Protein 4BHX (pdb70)

Foldseek 3Di:
DDDPLVVLVVCLVPDDDDPVCDDPNVVVSNVVSVCSNQVCVVDPPVVSVQVVVVVVVLVVPPPVCNVVCVVVPDPTDVSVVVVCVPPPPD/DPDPLVVLVVCLVPDDDDVVCPDPNVVVSNVVSVCSNQVVVVDDPVVSVQVVVVVVVLVPDDPVLNVQCVVVVDPGVVSVVVSCVVCVPDDD

Solvent-accessible surface area: 11434 Å² total; per-residue (Å²): 167,159,64,94,37,82,95,57,27,82,89,0,58,83,37,121,20,74,94,194,37,8,12,88,132,2,0,86,88,0,64,77,29,0,62,68,17,0,29,16,136,83,68,69,50,112,87,0,12,66,47,0,0,18,24,11,0,65,76,28,5,24,132,87,2,45,74,111,6,147,81,118,144,11,110,73,4,75,84,0,0,66,16,0,81,110,44,80,172,126,193,186,73,95,34,106,94,51,32,86,128,0,56,83,35,115,27,56,96,178,48,11,10,86,130,4,0,78,110,0,62,79,16,0,69,64,21,0,28,19,133,80,62,77,70,89,82,0,1,44,38,0,0,18,23,10,0,60,87,25,6,36,155,129,5,56,76,72,13,154,86,142,161,10,119,66,2,80,108,0,0,69,13,1,77,101,70,106,141,95,191,212

CATH classification: 1.10.4020.10

Nearest PDB structures (foldseek):
  4bhx-assembly1_A  TM=1.011E+00  e=2.342E-14  Homo sapiens
  3lhr-assembly1_A  TM=8.711E-01  e=1.125E-05  Homo sapiens
  4e6s-assembly1_A-2  TM=8.496E-01  e=1.271E-05  Mus musculus
  2fi2-assembly1_B  TM=7.082E-01  e=3.834E-05  Homo sapiens
  2fi2-assembly1_A  TM=6.907E-01  e=5.209E-05  Homo sapiens

Structure (mmCIF, N/CA/C/O backbone):
data_4BHX
#
_entry.id   4BHX
#
_cell.length_a   83.615
_cell.length_b   83.615
_cell.length_c   55.233
_cell.angle_alpha   90.00
_cell.angle_beta   90.00
_cell.angle_gamma   120.00
#
_symmetry.space_group_name_H-M   'P 65'
#
loop_
_entity.id
_entity.type
_entity.pdbx_description
1 polymer 'PATERNALLY-EXPRESSED GENE 3 PROTEIN'
2 non-polymer DI(HYDROXYETHYL)ETHER
3 non-polymer 'TRIETHYLENE GLYCOL'
4 non-polymer 1,2-ETHANEDIOL
5 water water
#
loop_
_atom_site.group_PDB
_atom_site.id
_atom_site.type_symbol
_atom_site.label_atom_id
_atom_site.label_alt_id
_atom_site.label_comp_id
_atom_site.label_asym_id
_atom_site.label_entity_id
_atom_site.label_seq_id
_atom_site.pdbx_PDB_ins_code
_atom_site.Cartn_x
_atom_site.Cartn_y
_atom_site.Cartn_z
_atom_site.occupancy
_atom_site.B_iso_or_equiv
_atom_site.auth_seq_id
_atom_site.auth_comp_id
_atom_site.auth_asym_id
_atom_site.auth_atom_id
_atom_site.pdbx_PDB_model_num
ATOM 1 N N . HIS A 1 2 ? 8.906 50.399 13.340 1.00 70.65 1 HIS A N 1
ATOM 2 C CA . HIS A 1 2 ? 7.501 50.804 13.018 1.00 66.24 1 HIS A CA 1
ATOM 3 C C . HIS A 1 2 ? 7.146 50.317 11.587 1.00 58.65 1 HIS A C 1
ATOM 4 O O . HIS A 1 2 ? 7.934 49.607 10.965 1.00 59.81 1 HIS A O 1
ATOM 11 N N . MET A 1 3 ? 5.979 50.689 11.062 1.00 49.98 2 MET A N 1
ATOM 12 C CA . MET A 1 3 ? 5.594 50.299 9.679 1.00 49.27 2 MET A CA 1
ATOM 13 C C . MET A 1 3 ? 6.518 50.909 8.600 1.00 44.98 2 MET A C 1
ATOM 14 O O . MET A 1 3 ? 6.677 52.136 8.532 1.00 44.54 2 MET A O 1
ATOM 19 N N . THR A 1 4 ? 7.151 50.084 7.759 1.00 30.88 3 THR A N 1
ATOM 20 C CA . THR A 1 4 ? 7.878 50.651 6.635 1.00 27.65 3 THR A CA 1
ATOM 21 C C . THR A 1 4 ? 7.716 49.803 5.373 1.00 25.18 3 THR A C 1
ATOM 22 O O . THR A 1 4 ? 7.206 48.681 5.432 1.00 27.69 3 THR A O 1
ATOM 26 N N . ASP A 1 5 ? 8.126 50.349 4.235 1.00 21.64 4 ASP A N 1
ATOM 27 C CA . ASP A 1 5 ? 8.130 49.579 2.984 1.00 19.11 4 ASP A CA 1
ATOM 28 C C . ASP A 1 5 ? 9.506 48.908 2.898 1.00 17.50 4 ASP A C 1
ATOM 29 O O . ASP A 1 5 ? 10.401 49.334 2.091 1.00 17.45 4 ASP A O 1
ATOM 34 N N . SER A 1 6 ? 9.661 47.872 3.700 1.00 15.44 5 SER A N 1
ATOM 35 C CA . SER A 1 6 ? 10.948 47.165 3.757 1.00 17.82 5 SER A CA 1
ATOM 36 C C . SER A 1 6 ? 11.289 46.477 2.426 1.00 18.85 5 SER A C 1
ATOM 37 O O . SER A 1 6 ? 12.466 46.341 2.096 1.00 15.16 5 SER A O 1
ATOM 40 N N . GLU A 1 7 ? 10.263 46.089 1.647 1.00 17.87 6 GLU A N 1
ATOM 41 C CA A GLU A 1 7 ? 10.481 45.456 0.352 0.70 17.99 6 GLU A CA 1
ATOM 42 C CA B GLU A 1 7 ? 10.518 45.450 0.360 0.30 16.95 6 GLU A CA 1
ATOM 43 C C . GLU A 1 7 ? 11.135 46.417 -0.672 1.00 16.07 6 GLU A C 1
ATOM 44 O O . GLU A 1 7 ? 11.905 46.004 -1.541 1.00 14.85 6 GLU A O 1
ATOM 55 N N . PHE A 1 8 ? 10.834 47.720 -0.581 1.00 15.18 7 PHE A N 1
ATOM 56 C CA . PHE A 1 8 ? 11.476 48.765 -1.388 1.00 14.77 7 PHE A CA 1
ATOM 57 C C . PHE A 1 8 ? 12.998 48.721 -1.170 1.00 13.48 7 PHE A C 1
ATOM 58 O O . PHE A 1 8 ? 13.809 48.722 -2.134 1.00 12.06 7 PHE A O 1
ATOM 66 N N . PHE A 1 9 ? 13.376 48.572 0.072 1.00 12.84 8 PHE A N 1
ATOM 67 C CA . PHE A 1 9 ? 14.839 48.493 0.395 1.00 12.68 8 PHE A CA 1
ATOM 68 C C . PHE A 1 9 ? 15.476 47.167 -0.035 1.00 13.44 8 PHE A C 1
ATOM 69 O O . PHE A 1 9 ? 16.579 47.189 -0.563 1.00 13.16 8 PHE A O 1
ATOM 77 N N . HIS A 1 10 ? 14.746 46.081 0.125 1.00 12.86 9 HIS A N 1
ATOM 78 C CA . HIS A 1 10 ? 15.181 44.782 -0.410 1.00 13.59 9 HIS A CA 1
ATOM 79 C C . HIS A 1 10 ? 15.470 44.864 -1.843 1.00 12.98 9 HIS A C 1
ATOM 80 O O . HIS A 1 10 ? 16.495 44.405 -2.291 1.00 12.88 9 HIS A O 1
ATOM 87 N N . GLN A 1 11 ? 14.564 45.476 -2.632 1.00 14.07 10 GLN A N 1
ATOM 88 C CA . GLN A 1 11 ? 14.787 45.616 -4.070 1.00 14.79 10 GLN A CA 1
ATOM 89 C C . GLN A 1 11 ? 15.963 46.548 -4.354 1.00 14.67 10 GLN A C 1
ATOM 90 O O . GLN A 1 11 ? 16.812 46.237 -5.230 1.00 13.57 10 GLN A O 1
ATOM 96 N N . ARG A 1 12 ? 16.081 47.678 -3.647 1.00 11.78 11 ARG A N 1
ATOM 97 C CA . ARG A 1 12 ? 17.217 48.539 -3.914 1.00 11.88 11 ARG A CA 1
ATOM 98 C C . ARG A 1 12 ? 18.586 47.822 -3.601 1.00 11.46 11 ARG A C 1
ATOM 99 O O . ARG A 1 12 ? 19.571 48.035 -4.316 1.00 10.63 11 ARG A O 1
ATOM 107 N N . PHE A 1 13 ? 18.616 47.081 -2.505 1.00 10.97 12 PHE A N 1
ATOM 108 C CA . PHE A 1 13 ? 19.813 46.348 -2.089 1.00 11.35 12 PHE A CA 1
ATOM 109 C C . PHE A 1 13 ? 20.259 45.396 -3.213 1.00 12.94 12 PHE A C 1
ATOM 110 O O . PHE A 1 13 ? 21.442 45.344 -3.586 1.00 13.84 12 PHE A O 1
ATOM 118 N N . ARG A 1 14 ? 19.318 44.624 -3.728 1.00 12.68 13 ARG A N 1
ATOM 119 C CA . ARG A 1 14 ? 19.574 43.674 -4.795 1.00 13.01 13 ARG A CA 1
ATOM 120 C C . ARG A 1 14 ? 19.871 44.310 -6.156 1.00 13.82 13 ARG A C 1
ATOM 121 O O . ARG A 1 14 ? 20.551 43.683 -6.974 1.00 14.98 13 ARG A O 1
ATOM 129 N N . ASN A 1 15 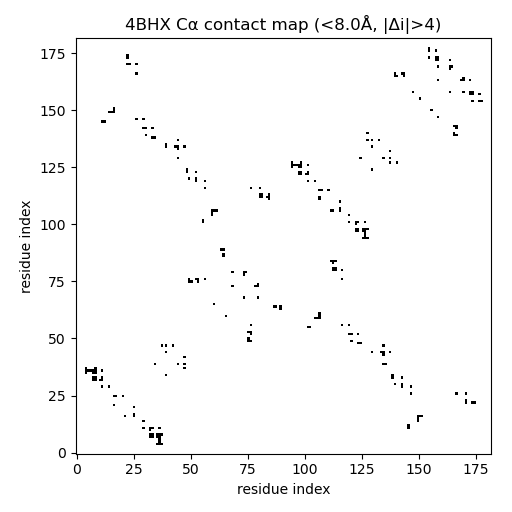? 19.374 45.521 -6.422 1.00 14.71 14 ASN A N 1
ATOM 130 C CA . ASN A 1 15 ? 19.480 46.119 -7.756 1.00 16.02 14 ASN A CA 1
ATOM 131 C C . ASN A 1 15 ? 20.521 47.184 -7.843 1.00 14.29 14 ASN A C 1
ATOM 132 O O . ASN A 1 15 ? 20.816 47.636 -8.907 1.00 14.97 14 ASN A O 1
ATOM 137 N N . LEU A 1 16 ? 21.145 47.565 -6.746 1.00 15.55 15 LEU A N 1
ATOM 138 C CA . LEU A 1 16 ? 22.220 48.549 -6.785 1.00 16.18 15 LEU A CA 1
ATOM 139 C C . LEU A 1 16 ? 23.344 48.066 -7.679 1.00 16.56 15 LEU A C 1
ATOM 140 O O . LEU A 1 16 ? 23.646 46.912 -7.661 1.00 16.24 15 LEU A O 1
ATOM 145 N N . ILE A 1 17 ? 23.911 48.968 -8.477 1.00 17.91 16 ILE A N 1
ATOM 146 C CA . ILE A 1 17 ? 25.003 48.702 -9.436 1.00 21.18 16 ILE A CA 1
ATOM 147 C C . ILE A 1 17 ? 26.294 49.347 -8.948 1.00 18.37 16 ILE A C 1
ATOM 148 O O . ILE A 1 17 ? 26.279 50.371 -8.269 1.00 19.23 16 ILE A O 1
ATOM 153 N N . TYR A 1 18 ? 27.421 48.774 -9.342 1.00 17.54 17 TYR A N 1
ATOM 154 C CA . TYR A 1 18 ? 28.703 49.316 -9.005 1.00 17.73 17 TYR A CA 1
ATOM 155 C C . TYR A 1 18 ? 28.998 50.493 -9.982 1.00 20.40 17 TYR A C 1
ATOM 156 O O . TYR A 1 18 ? 29.076 50.279 -11.192 1.00 19.43 17 TYR A O 1
ATOM 165 N N . VAL A 1 19 ? 29.193 51.686 -9.435 1.00 20.07 18 VAL A N 1
ATOM 166 C CA . VAL A 1 19 ? 29.477 52.888 -10.213 1.00 22.39 18 VAL A CA 1
ATOM 167 C C . VAL A 1 19 ? 30.950 53.280 -9.833 1.00 21.67 18 VAL A C 1
ATOM 168 O O . VAL A 1 19 ? 31.259 53.663 -8.705 1.00 19.51 18 VAL A O 1
ATOM 172 N N . GLU A 1 20 ? 31.846 53.105 -10.777 1.00 25.30 19 GLU A N 1
ATOM 173 C CA . GLU A 1 20 ? 33.271 53.438 -10.587 1.00 29.37 19 GLU A CA 1
ATOM 174 C C . GLU A 1 20 ? 33.490 54.848 -10.029 1.00 29.14 19 GLU A C 1
ATOM 175 O O . GLU A 1 20 ? 34.337 55.073 -9.169 1.00 30.98 19 GLU A O 1
ATOM 181 N N . PHE A 1 21 ? 32.732 55.811 -10.493 1.00 29.01 20 PHE A N 1
ATOM 182 C CA . PHE A 1 21 ? 32.941 57.196 -10.007 1.00 32.18 20 PHE A CA 1
ATOM 183 C C . PHE A 1 21 ? 32.721 57.301 -8.485 1.00 29.45 20 PHE A C 1
ATOM 184 O O . PHE A 1 21 ? 33.319 58.138 -7.774 1.00 29.92 20 PHE A O 1
ATOM 192 N N . VAL A 1 22 ? 31.870 56.412 -7.971 1.00 29.72 21 VAL A N 1
ATOM 193 C CA . VAL A 1 22 ? 31.478 56.401 -6.560 1.00 27.89 21 VAL A CA 1
ATOM 194 C C . VAL A 1 22 ? 32.561 55.652 -5.804 1.00 25.59 21 VAL A C 1
ATOM 195 O O . VAL A 1 22 ? 33.055 56.084 -4.758 1.00 25.34 21 VAL A O 1
ATOM 199 N N . GLY A 1 23 ? 32.911 54.511 -6.365 1.00 24.35 22 GLY A N 1
ATOM 200 C CA . GLY A 1 23 ? 33.992 53.715 -5.854 1.00 23.55 22 GLY A CA 1
ATOM 201 C C . GLY A 1 23 ? 33.616 52.756 -4.737 1.00 20.60 22 GLY A C 1
ATOM 202 O O . GLY A 1 23 ? 32.496 52.767 -4.230 1.00 18.72 22 GLY A O 1
ATOM 203 N N . PRO A 1 24 ? 34.595 51.972 -4.298 1.00 20.36 23 PRO A N 1
ATOM 204 C CA . PRO A 1 24 ? 34.371 50.841 -3.416 1.00 19.35 23 PRO A CA 1
ATOM 205 C C . PRO A 1 24 ? 33.922 51.116 -2.002 1.00 17.97 23 PRO A C 1
ATOM 206 O O . PRO A 1 24 ? 33.037 50.391 -1.489 1.00 16.63 23 PRO A O 1
ATOM 210 N N . ARG A 1 25 ? 34.475 52.136 -1.371 1.00 16.91 24 ARG A N 1
ATOM 211 C CA . ARG A 1 25 ? 34.079 52.441 0.008 1.00 18.71 24 ARG A CA 1
ATOM 212 C C . ARG A 1 25 ? 32.641 52.986 0.111 1.00 16.87 24 ARG A C 1
ATOM 213 O O . ARG A 1 25 ? 31.851 52.583 0.963 1.00 17.31 24 ARG A O 1
ATOM 221 N N . LYS A 1 26 ? 32.301 53.903 -0.768 1.00 17.24 25 LYS A N 1
ATOM 222 C CA . LYS A 1 26 ? 30.957 54.465 -0.755 1.00 19.04 25 LYS A CA 1
ATOM 223 C C . LYS A 1 26 ? 29.932 53.414 -1.195 1.00 16.69 25 LYS A C 1
ATOM 224 O O . LYS A 1 26 ? 28.808 53.404 -0.738 1.00 16.68 25 LYS A O 1
ATOM 230 N N . THR A 1 27 ? 30.332 52.496 -2.050 1.00 15.80 26 THR A N 1
ATOM 231 C CA . THR A 1 27 ? 29.416 51.450 -2.503 1.00 16.40 26 THR A CA 1
ATOM 232 C C . THR A 1 27 ? 29.143 50.487 -1.351 1.00 15.01 26 THR A C 1
ATOM 233 O O . THR A 1 27 ? 27.970 50.083 -1.150 1.00 15.54 26 THR A O 1
ATOM 237 N N . LEU A 1 28 ? 30.164 50.187 -0.551 1.00 12.71 27 LEU A N 1
ATOM 238 C CA . LEU A 1 28 ? 29.935 49.380 0.653 1.00 14.07 27 LEU A CA 1
ATOM 239 C C . LEU A 1 28 ? 28.962 50.052 1.616 1.00 13.87 27 LEU A C 1
ATOM 240 O O . LEU A 1 28 ? 28.081 49.406 2.180 1.00 13.69 27 LEU A O 1
ATOM 245 N N . ILE A 1 29 ? 29.172 51.339 1.870 1.00 15.52 28 ILE A N 1
ATOM 246 C CA . ILE A 1 29 ? 28.310 52.082 2.804 1.00 16.16 28 ILE A CA 1
ATOM 247 C C . ILE A 1 29 ? 26.851 51.979 2.341 1.00 15.26 28 ILE A C 1
ATOM 248 O O . ILE A 1 29 ? 25.965 51.737 3.144 1.00 14.26 28 ILE A O 1
ATOM 253 N N . LYS A 1 30 ? 26.613 52.188 1.044 1.00 15.93 29 LYS A N 1
ATOM 254 C CA . LYS A 1 30 ? 25.273 52.134 0.481 1.00 16.99 29 LYS A CA 1
ATOM 255 C C . LYS A 1 30 ? 24.624 50.760 0.624 1.00 14.71 29 LYS A C 1
ATOM 256 O O . LYS A 1 30 ? 23.453 50.623 1.040 1.00 14.44 29 LYS A O 1
ATOM 262 N N . LEU A 1 31 ? 25.371 49.750 0.240 1.00 12.31 30 LEU A N 1
ATOM 263 C CA . LEU A 1 31 ? 24.870 48.392 0.384 1.00 12.46 30 LEU A CA 1
ATOM 264 C C . LEU A 1 31 ? 24.500 48.037 1.819 1.00 11.16 30 LEU A C 1
ATOM 265 O O . LEU A 1 31 ? 23.502 47.367 2.087 1.00 10.91 30 LEU A O 1
ATOM 270 N N . ARG A 1 32 ? 25.360 48.387 2.745 1.00 11.72 31 ARG A N 1
ATOM 271 C CA . ARG A 1 32 ? 25.064 48.161 4.126 1.00 13.35 31 ARG A CA 1
ATOM 272 C C . ARG A 1 32 ? 23.801 48.861 4.589 1.00 11.75 31 ARG A C 1
ATOM 273 O O . ARG A 1 32 ? 22.991 48.255 5.205 1.00 10.79 31 ARG A O 1
ATOM 281 N N . ASN A 1 33 ? 23.685 50.149 4.319 1.00 11.67 32 ASN A N 1
ATOM 282 C CA . ASN A 1 33 ? 22.440 50.923 4.636 1.00 12.73 32 ASN A CA 1
ATOM 283 C C . ASN A 1 33 ? 21.183 50.282 4.060 1.00 12.43 32 ASN A C 1
ATOM 284 O O . ASN A 1 33 ? 20.203 50.076 4.781 1.00 12.73 32 ASN A O 1
ATOM 289 N N . LEU A 1 34 ? 21.217 49.911 2.771 1.00 12.86 33 LEU A N 1
ATOM 290 C CA . LEU A 1 34 ? 20.082 49.251 2.122 1.00 12.54 33 LEU A CA 1
ATOM 291 C C . LEU A 1 34 ? 19.717 47.947 2.775 1.00 11.86 33 LEU A C 1
ATOM 292 O O . LEU A 1 34 ? 18.542 47.670 3.010 1.00 11.69 33 LEU A O 1
ATOM 297 N N . CYS A 1 35 ? 20.714 47.125 3.117 1.00 12.32 34 CYS A N 1
ATOM 298 C CA . CYS A 1 35 ? 20.419 45.790 3.689 1.00 11.74 34 CYS A CA 1
ATOM 299 C C . CYS A 1 35 ? 19.832 45.940 5.063 1.00 11.44 34 CYS A C 1
ATOM 300 O O . CYS A 1 35 ? 18.958 45.189 5.476 1.00 11.24 34 CYS A O 1
ATOM 303 N N . LEU A 1 36 ? 20.356 46.900 5.837 1.00 12.67 35 LEU A N 1
ATOM 304 C CA . LEU A 1 36 ? 19.790 47.171 7.192 1.00 12.27 35 LEU A CA 1
ATOM 305 C C . LEU A 1 36 ? 18.334 47.719 7.177 1.00 11.83 35 LEU A C 1
ATOM 306 O O . LEU A 1 36 ? 17.526 47.379 8.052 1.00 11.66 35 LEU A O 1
ATOM 311 N N . ASP A 1 37 ? 18.017 48.548 6.185 1.00 12.06 36 ASP A N 1
ATOM 312 C CA . ASP A 1 37 ? 16.660 49.074 5.987 1.00 13.04 36 ASP A CA 1
ATOM 313 C C . ASP A 1 37 ? 15.717 48.027 5.437 1.00 13.21 36 ASP A C 1
ATOM 314 O O . ASP A 1 37 ? 14.541 48.094 5.662 1.00 13.67 36 ASP A O 1
ATOM 319 N N . TRP A 1 38 ? 16.239 46.965 4.802 1.00 12.72 37 TRP A N 1
ATOM 320 C CA . TRP A 1 38 ? 15.425 45.838 4.474 1.00 11.28 37 TRP A CA 1
ATOM 321 C C . TRP A 1 38 ? 15.212 44.947 5.678 1.00 12.55 37 TRP A C 1
ATOM 322 O O . TRP A 1 38 ? 14.052 44.622 6.045 1.00 12.50 37 TRP A O 1
ATOM 333 N N . LEU A 1 39 ? 16.293 44.501 6.324 1.00 12.59 38 LEU A N 1
ATOM 334 C CA . LEU A 1 39 ? 16.151 43.404 7.279 1.00 13.86 38 LEU A CA 1
ATOM 335 C C . LEU A 1 39 ? 15.834 43.881 8.705 1.00 14.46 38 LEU A C 1
ATOM 336 O O . LEU A 1 39 ? 15.346 43.109 9.499 1.00 14.71 38 LEU A O 1
ATOM 341 N N . GLN A 1 40 ? 16.084 45.163 8.997 1.00 15.67 39 GLN A N 1
ATOM 342 C CA . GLN A 1 40 ? 15.835 45.807 10.326 1.00 16.19 39 GLN A CA 1
ATOM 343 C C . GLN A 1 40 ? 16.235 44.920 11.502 1.00 16.28 39 GLN A C 1
ATOM 344 O O . GLN A 1 40 ? 15.388 44.543 12.321 1.00 15.89 39 GLN A O 1
ATOM 350 N N . PRO A 1 41 ? 17.502 44.519 11.575 1.00 17.22 40 PRO A N 1
ATOM 351 C CA . PRO A 1 41 ? 17.909 43.543 12.577 1.00 18.70 40 PRO A CA 1
ATOM 352 C C . PRO A 1 41 ? 17.587 43.967 14.012 1.00 19.77 40 PRO A C 1
ATOM 353 O O . PRO A 1 41 ? 17.494 43.114 14.862 1.00 18.99 40 PRO A O 1
ATOM 357 N N . GLU A 1 42 ? 17.482 45.258 14.266 1.00 22.25 41 GLU A N 1
ATOM 358 C CA . GLU A 1 42 ? 17.089 45.777 15.596 1.00 25.91 41 GLU A CA 1
ATOM 359 C C . GLU A 1 42 ? 15.667 45.366 16.016 1.00 24.65 41 GLU A C 1
ATOM 360 O O . GLU A 1 42 ? 15.306 45.446 17.202 1.00 26.40 41 GLU A O 1
ATOM 366 N N . THR A 1 43 ? 14.868 44.918 15.065 1.00 22.77 42 THR A N 1
ATOM 367 C CA . THR A 1 43 ? 13.494 44.414 15.325 1.00 22.07 42 THR A CA 1
ATOM 368 C C . THR A 1 43 ? 13.296 42.875 15.270 1.00 23.11 42 THR A C 1
ATOM 369 O O . THR A 1 43 ? 12.170 42.385 15.496 1.00 21.65 42 THR A O 1
ATOM 373 N N . ARG A 1 44 ? 14.349 42.128 14.926 1.00 18.75 43 ARG A N 1
ATOM 374 C CA . ARG A 1 44 ? 14.246 40.726 14.575 1.00 20.03 43 ARG A CA 1
ATOM 375 C C . ARG A 1 44 ? 15.390 39.954 15.205 1.00 19.06 43 ARG A C 1
ATOM 376 O O . ARG A 1 44 ? 16.444 40.507 15.469 1.00 21.70 43 ARG A O 1
ATOM 384 N N . THR A 1 45 ? 15.179 38.686 15.413 1.00 16.52 44 THR A N 1
ATOM 385 C CA . THR A 1 45 ? 16.293 37.843 15.854 1.00 18.01 44 THR A CA 1
ATOM 386 C C . THR A 1 45 ? 17.073 37.322 14.610 1.00 16.95 44 THR A C 1
ATOM 387 O O . THR A 1 45 ? 16.577 37.320 13.473 1.00 13.29 44 THR A O 1
ATOM 391 N N . LYS A 1 46 ? 18.295 36.881 14.832 1.00 18.65 45 LYS A N 1
ATOM 392 C CA . LYS A 1 46 ? 19.033 36.080 13.863 1.00 18.68 45 LYS A CA 1
ATOM 393 C C . LYS A 1 46 ? 18.174 34.959 13.206 1.00 15.78 45 LYS A C 1
ATOM 394 O O . LYS A 1 46 ? 18.190 34.722 11.984 1.00 16.03 45 LYS A O 1
ATOM 400 N N . GLU A 1 47 ? 17.376 34.267 14.004 1.00 15.50 46 GLU A N 1
ATOM 401 C CA . GLU A 1 47 ? 16.520 33.220 13.462 1.00 14.31 46 G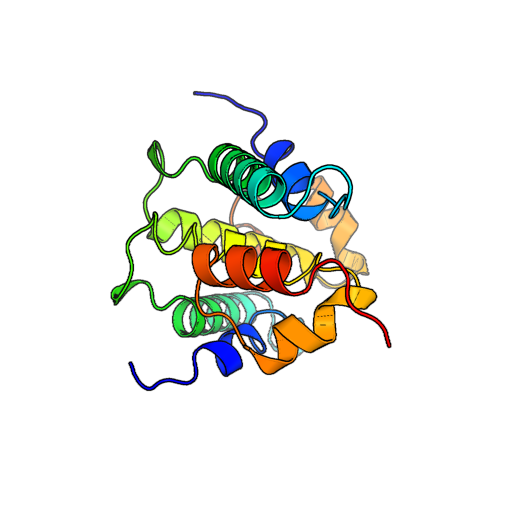LU A CA 1
ATOM 402 C C . GLU A 1 47 ? 15.483 33.775 12.407 1.00 14.86 46 GLU A C 1
ATOM 403 O O . GLU A 1 47 ? 15.198 33.184 11.338 1.00 14.01 46 GLU A O 1
ATOM 409 N N . GLU A 1 48 ? 14.901 34.898 12.742 1.00 12.92 47 GLU A N 1
ATOM 410 C CA . GLU A 1 48 ? 13.892 35.544 11.906 1.00 14.13 47 GLU A CA 1
ATOM 411 C C . GLU A 1 48 ? 14.487 36.042 10.575 1.00 14.22 47 GLU A C 1
ATOM 412 O O . GLU A 1 48 ? 13.880 35.907 9.507 1.00 13.39 47 GLU A O 1
ATOM 418 N N . ILE A 1 49 ? 15.701 36.544 10.657 1.00 13.37 48 ILE A N 1
ATOM 419 C CA . ILE A 1 49 ? 16.477 36.970 9.523 1.00 14.14 48 ILE A CA 1
ATOM 420 C C . ILE A 1 49 ? 16.753 35.789 8.601 1.00 13.90 48 ILE A C 1
ATOM 421 O O . ILE A 1 49 ? 16.559 35.883 7.413 1.00 13.70 48 ILE A O 1
ATOM 426 N N . ILE A 1 50 ? 17.169 34.675 9.145 1.00 13.34 49 ILE A N 1
ATOM 427 C CA . ILE A 1 50 ? 17.388 33.471 8.366 1.00 15.52 49 ILE A CA 1
ATOM 428 C C . ILE A 1 50 ? 16.139 33.022 7.630 1.00 13.83 49 ILE A C 1
ATOM 429 O O . ILE A 1 50 ? 16.167 32.697 6.463 1.00 11.69 49 ILE A O 1
ATOM 434 N N . GLU A 1 51 ? 15.008 33.073 8.300 1.00 14.41 50 GLU A N 1
ATOM 435 C CA . GLU A 1 51 ? 13.769 32.743 7.648 1.00 15.52 50 GLU A CA 1
ATOM 436 C C . GLU A 1 51 ? 13.391 33.636 6.482 1.00 14.66 50 GLU A C 1
ATOM 437 O O . GLU A 1 51 ? 12.893 33.112 5.437 1.00 16.32 50 GLU A O 1
ATOM 443 N N . LEU A 1 52 ? 13.657 34.923 6.600 1.00 13.18 51 LEU A N 1
ATOM 444 C CA . LEU A 1 52 ? 13.500 35.839 5.477 1.00 14.26 51 LEU A CA 1
ATOM 445 C C . LEU A 1 52 ? 14.411 35.469 4.268 1.00 13.76 51 LEU A C 1
ATOM 446 O O . LEU A 1 52 ? 14.011 35.647 3.111 1.00 11.10 51 LEU A O 1
ATOM 451 N N . LEU A 1 53 ? 15.636 35.007 4.545 1.00 11.83 52 LEU A N 1
ATOM 452 C CA . LEU A 1 53 ? 16.555 34.646 3.469 1.00 11.38 52 LEU A CA 1
ATOM 453 C C . LEU A 1 53 ? 16.088 33.368 2.787 1.00 11.24 52 LEU A C 1
ATOM 454 O O . LEU A 1 53 ? 16.180 33.231 1.556 1.00 12.02 52 LEU A O 1
ATOM 459 N N . VAL A 1 54 ? 15.608 32.424 3.567 1.00 11.08 53 VAL A N 1
ATOM 460 C CA . VAL A 1 54 ? 15.045 31.202 3.025 1.00 11.68 53 VAL A CA 1
ATOM 461 C C . VAL A 1 54 ? 13.805 31.530 2.165 1.00 13.29 53 VAL A C 1
ATOM 462 O O . VAL A 1 54 ? 13.670 31.064 1.027 1.00 11.12 53 VAL A O 1
ATOM 466 N N . LEU A 1 55 ? 12.919 32.372 2.694 1.00 13.07 54 LEU A N 1
ATOM 467 C CA . LEU A 1 55 ? 11.771 32.821 1.895 1.00 13.34 54 LEU A CA 1
ATOM 468 C C . LEU A 1 55 ? 12.167 33.504 0.570 1.00 12.57 54 LEU A C 1
ATOM 469 O O . LEU A 1 55 ? 11.590 33.135 -0.484 1.00 11.94 54 LEU A O 1
ATOM 474 N N . GLU A 1 56 ? 13.182 34.391 0.590 1.00 12.25 55 GLU A N 1
ATOM 475 C CA . GLU A 1 56 ? 13.660 35.089 -0.567 1.00 12.11 55 GLU A CA 1
ATOM 476 C C . GLU A 1 56 ? 14.104 34.099 -1.645 1.00 13.07 55 GLU A C 1
ATOM 477 O O . GLU A 1 56 ? 13.714 34.211 -2.834 1.00 12.52 55 GLU A O 1
ATOM 483 N N . GLN A 1 57 ? 14.871 33.106 -1.222 1.00 12.23 56 GLN A N 1
ATOM 484 C CA . GLN A 1 57 ? 15.378 32.065 -2.152 1.00 11.89 56 GLN A CA 1
ATOM 485 C C . GLN A 1 57 ? 14.235 31.182 -2.687 1.00 11.62 56 GLN A C 1
A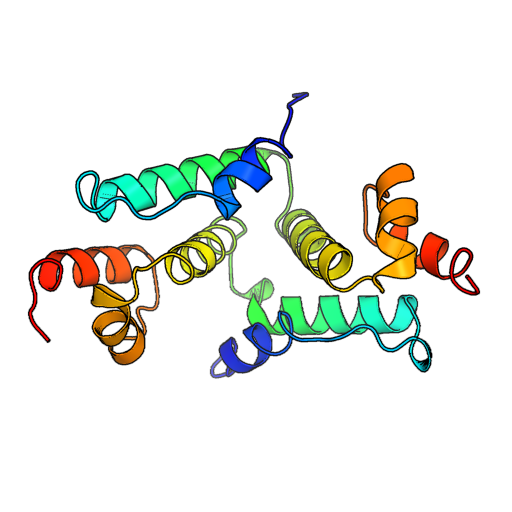TOM 486 O O . GLN A 1 57 ? 14.111 30.980 -3.879 1.00 11.24 56 GLN A O 1
ATOM 492 N N . TYR A 1 58 ? 13.320 30.763 -1.807 1.00 13.29 57 TYR A N 1
ATOM 493 C CA . TYR A 1 58 ? 12.181 29.943 -2.174 1.00 13.79 57 TYR A CA 1
ATOM 494 C C . TYR A 1 58 ? 11.328 30.614 -3.240 1.00 14.09 57 TYR A C 1
ATOM 495 O O . TYR A 1 58 ? 11.000 29.954 -4.256 1.00 15.15 57 TYR A O 1
ATOM 504 N N . LEU A 1 59 ? 11.044 31.905 -3.062 1.00 14.57 58 LEU A N 1
ATOM 505 C CA . LEU A 1 59 ? 10.232 32.662 -4.013 1.00 15.54 58 LEU A CA 1
ATOM 506 C C . LEU A 1 59 ? 10.865 32.650 -5.427 1.00 16.98 58 LEU A C 1
ATOM 507 O O . LEU A 1 59 ? 10.141 32.586 -6.444 1.00 15.82 58 LEU A O 1
ATOM 512 N N . THR A 1 60 ? 12.195 32.638 -5.514 1.00 16.73 59 THR A N 1
ATOM 513 C CA . THR A 1 60 ? 12.826 32.604 -6.803 1.00 16.21 59 THR A CA 1
ATOM 514 C C . THR A 1 60 ? 12.759 31.229 -7.499 1.00 15.94 59 THR A C 1
ATOM 515 O O . THR A 1 60 ? 12.873 31.170 -8.701 1.00 18.38 59 THR A O 1
ATOM 519 N N . ILE A 1 61 ? 12.672 30.123 -6.791 1.00 16.89 60 ILE A N 1
ATOM 520 C CA . ILE A 1 61 ? 12.704 28.837 -7.404 1.00 18.59 60 ILE A CA 1
ATOM 521 C C . ILE A 1 61 ? 11.313 28.256 -7.710 1.00 20.35 60 ILE A C 1
ATOM 522 O O . ILE A 1 61 ? 11.227 27.164 -8.217 1.00 19.60 60 ILE A O 1
ATOM 527 N N . ILE A 1 62 ? 10.245 28.999 -7.386 1.00 21.19 61 ILE A N 1
ATOM 528 C CA . ILE A 1 62 ? 8.857 28.518 -7.655 1.00 23.36 61 ILE A CA 1
ATOM 529 C C . ILE A 1 62 ? 8.701 28.202 -9.145 1.00 19.99 61 ILE A C 1
ATOM 530 O O . ILE A 1 62 ? 9.040 29.023 -9.969 1.00 18.94 61 ILE A O 1
ATOM 535 N N . PRO A 1 63 ? 8.083 27.074 -9.475 1.00 23.91 62 PRO A N 1
ATOM 536 C CA . PRO A 1 63 ? 7.832 26.861 -10.903 1.00 25.86 62 PRO A CA 1
ATOM 537 C C . PRO A 1 63 ? 7.178 28.067 -11.542 1.00 25.29 62 PRO A C 1
ATOM 538 O O . PRO A 1 63 ? 6.255 28.688 -10.954 1.00 25.83 62 PRO A O 1
ATOM 542 N N . GLU A 1 64 ? 7.678 28.430 -12.708 1.00 21.88 63 GLU A N 1
ATOM 543 C CA . GLU A 1 64 ? 7.242 29.584 -13.393 1.00 24.75 63 GLU A CA 1
ATOM 544 C C . GLU A 1 64 ? 5.693 29.739 -13.528 1.00 25.38 63 GLU A C 1
ATOM 545 O O . GLU A 1 64 ? 5.200 30.818 -13.396 1.00 27.97 63 GLU A O 1
ATOM 551 N N . LYS A 1 65 ? 4.982 28.665 -13.832 1.00 28.12 64 LYS A N 1
ATOM 552 C CA . LYS A 1 65 ? 3.487 28.674 -13.968 1.00 31.13 64 LYS A CA 1
ATOM 553 C C . LYS A 1 65 ? 2.744 29.041 -12.647 1.00 28.62 64 LYS A C 1
ATOM 554 O O . LYS A 1 65 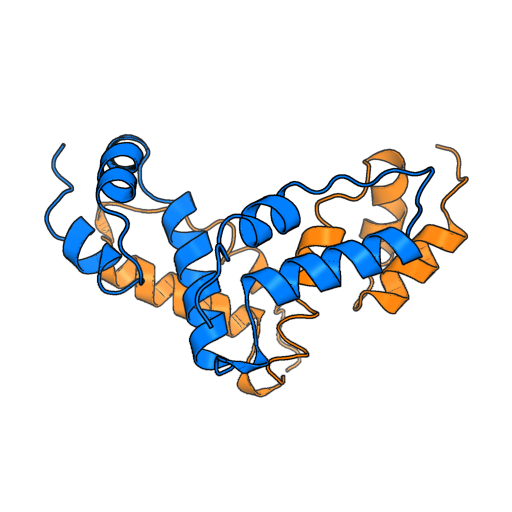? 1.641 29.592 -12.656 1.00 27.14 64 LYS A O 1
ATOM 560 N N . LEU A 1 66 ? 3.403 28.823 -11.521 1.00 26.53 65 LEU A N 1
ATOM 561 C CA . LEU A 1 66 ? 2.873 29.225 -10.225 1.00 25.56 65 LEU A CA 1
ATOM 562 C C . LEU A 1 66 ? 3.273 30.625 -9.743 1.00 25.09 65 LEU A C 1
ATOM 563 O O . LEU A 1 66 ? 2.660 31.150 -8.820 1.00 24.59 65 LEU A O 1
ATOM 568 N N . LYS A 1 67 ? 4.277 31.267 -10.340 1.00 22.60 66 LYS A N 1
ATOM 569 C CA . LYS A 1 67 ? 4.719 32.553 -9.842 1.00 23.92 66 LYS A CA 1
ATOM 570 C C . LYS A 1 67 ? 3.670 33.655 -9.809 1.00 25.46 66 LYS A C 1
ATOM 571 O O . LYS A 1 67 ? 3.593 34.353 -8.829 1.00 25.78 66 LYS A O 1
ATOM 577 N N . PRO A 1 68 ? 2.859 33.810 -10.866 1.00 23.73 67 PRO A N 1
ATOM 578 C CA . PRO A 1 68 ? 1.816 34.855 -10.731 1.00 24.50 67 PRO A CA 1
ATOM 579 C C . PRO A 1 68 ? 0.843 34.613 -9.568 1.00 19.52 67 PRO A C 1
ATOM 580 O O . PRO A 1 68 ? 0.442 35.534 -8.902 1.00 23.03 67 PRO A O 1
ATOM 584 N N . TRP A 1 69 ? 0.478 33.376 -9.353 1.00 19.98 68 TRP A N 1
ATOM 585 C CA . TRP A 1 69 ? -0.400 32.986 -8.260 1.00 21.88 68 TRP A CA 1
ATOM 586 C C . TRP A 1 69 ? 0.210 33.279 -6.902 1.00 25.15 68 TRP A C 1
ATOM 587 O O . TRP A 1 69 ? -0.396 33.939 -6.040 1.00 21.71 68 TRP A O 1
ATOM 598 N N . VAL A 1 70 ? 1.435 32.780 -6.699 1.00 21.53 69 VAL A N 1
ATOM 599 C CA . VAL A 1 70 ? 2.113 32.997 -5.428 1.00 22.87 69 VAL A CA 1
ATOM 600 C C . VAL A 1 70 ? 2.257 34.441 -5.114 1.00 23.95 69 VAL A C 1
ATOM 601 O O . VAL A 1 70 ? 2.040 34.846 -3.967 1.00 26.96 69 VAL A O 1
ATOM 605 N N . ARG A 1 71 ? 2.558 35.253 -6.096 1.00 25.66 70 ARG A N 1
ATOM 606 C CA . ARG A 1 71 ? 2.648 36.634 -5.811 1.00 29.95 70 ARG A CA 1
ATOM 607 C C . ARG A 1 71 ? 1.302 37.385 -5.667 1.00 33.33 70 ARG A C 1
ATOM 608 O O . ARG A 1 71 ? 1.236 38.386 -4.953 1.00 34.31 70 ARG A O 1
ATOM 616 N N . ALA A 1 72 ? 0.247 36.904 -6.314 1.00 30.89 71 ALA A N 1
ATOM 617 C CA . ALA A 1 72 ? -1.059 37.524 -6.105 1.00 28.42 71 ALA A CA 1
ATOM 618 C C . ALA A 1 72 ? -1.392 37.321 -4.644 1.00 29.63 71 ALA A C 1
ATOM 619 O O . ALA A 1 72 ? -1.933 38.201 -4.010 1.00 37.04 71 ALA A O 1
ATOM 621 N N . LYS A 1 73 ? -1.032 36.160 -4.099 1.00 31.08 72 LYS A N 1
ATOM 622 C CA . LYS A 1 73 ? -1.306 35.801 -2.735 1.00 35.91 72 LYS A CA 1
ATOM 623 C C . LYS A 1 73 ? -0.390 36.438 -1.654 1.00 43.97 72 LYS A C 1
ATOM 624 O O . LYS A 1 73 ? -0.814 36.571 -0.500 1.00 46.36 72 LYS A O 1
ATOM 630 N N . LYS A 1 74 ? 0.835 36.818 -2.012 1.00 45.21 73 LYS A N 1
ATOM 631 C CA . LYS A 1 74 ? 1.838 37.281 -1.021 1.00 43.67 73 LYS A CA 1
ATOM 632 C C . LYS A 1 74 ? 1.865 36.424 0.249 1.00 38.65 73 LYS A C 1
ATOM 633 O O . LYS A 1 74 ? 1.441 36.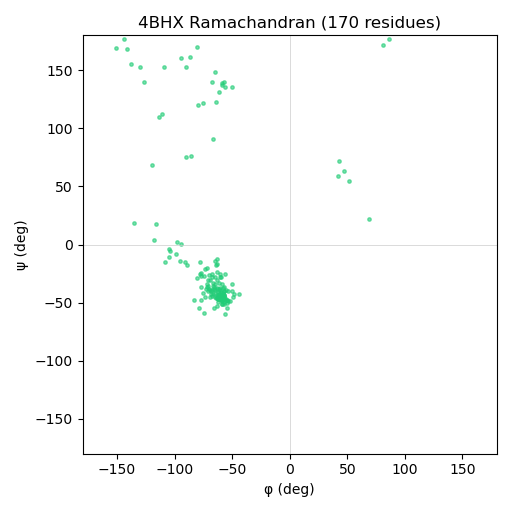868 1.315 1.00 42.96 73 LYS A O 1
ATOM 639 N N . PRO A 1 75 ? 2.379 35.203 0.173 1.00 35.46 74 PRO A N 1
ATOM 640 C CA . PRO A 1 75 ? 2.542 34.580 1.455 1.00 36.55 74 PRO A CA 1
ATOM 641 C C . PRO A 1 75 ? 3.628 35.375 2.190 1.00 42.48 74 PRO A C 1
ATOM 64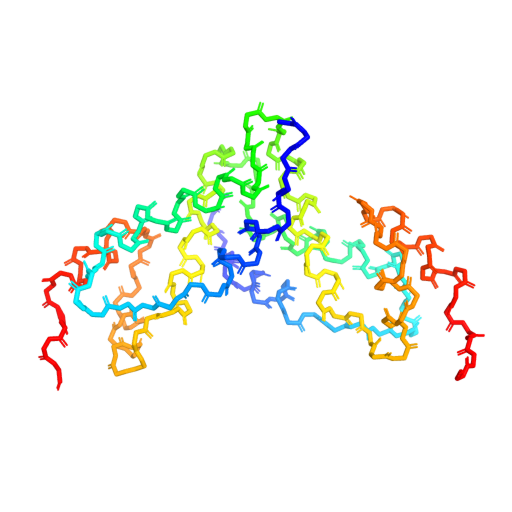2 O O . PRO A 1 75 ? 4.616 35.814 1.567 1.00 44.79 74 PRO A O 1
ATOM 646 N N . GLU A 1 76 ? 3.457 35.616 3.480 1.00 41.69 75 GLU A N 1
ATOM 647 C CA . GLU A 1 76 ? 4.397 36.509 4.133 1.00 43.43 75 GLU A CA 1
ATOM 648 C C . GLU A 1 76 ? 5.466 35.737 4.874 1.00 37.56 75 GLU A C 1
ATOM 649 O O . GLU A 1 76 ? 6.426 36.355 5.313 1.00 43.09 75 GLU A O 1
ATOM 655 N N . ASN A 1 77 ? 5.317 34.415 4.981 1.00 29.78 76 ASN A N 1
ATOM 656 C CA . ASN A 1 77 ? 6.393 33.522 5.404 1.00 31.40 76 ASN A CA 1
ATOM 657 C C . ASN A 1 77 ? 6.449 32.124 4.724 1.00 27.25 76 ASN A C 1
ATOM 658 O O . ASN A 1 77 ? 5.593 31.778 3.934 1.00 30.19 76 ASN A O 1
ATOM 663 N N . CYS A 1 78 ? 7.447 31.323 5.030 1.00 25.85 77 CYS A N 1
ATOM 664 C CA . CYS A 1 78 ? 7.651 30.068 4.297 1.00 26.80 77 CYS A CA 1
ATOM 665 C C . CYS A 1 78 ? 6.547 29.080 4.489 1.00 30.04 77 CYS A C 1
ATOM 666 O O . CYS A 1 78 ? 6.153 28.412 3.549 1.00 25.06 77 CYS A O 1
ATOM 669 N N . GLU A 1 79 ? 6.123 28.913 5.739 1.00 28.56 78 GLU A N 1
ATOM 670 C CA A GLU A 1 79 ? 5.126 27.937 6.089 0.70 32.58 78 GLU A CA 1
ATOM 671 C CA B GLU A 1 79 ? 5.151 27.853 6.013 0.30 28.65 78 GLU A CA 1
ATOM 672 C C . GLU A 1 79 ? 3.881 28.091 5.265 1.00 28.35 78 GLU A C 1
ATOM 673 O O . GLU A 1 79 ? 3.285 27.135 4.801 1.00 36.54 78 GLU A O 1
ATOM 684 N N . LYS A 1 80 ? 3.514 29.328 5.125 1.00 32.42 79 LYS A N 1
ATOM 685 C CA . LYS A 1 80 ? 2.398 29.699 4.364 1.00 32.63 79 LYS A CA 1
ATOM 686 C C . LYS A 1 80 ? 2.620 29.143 2.967 1.00 38.32 79 LYS A C 1
ATOM 687 O O . LYS A 1 80 ? 1.856 28.282 2.500 1.00 35.33 79 LYS A O 1
ATOM 693 N N . LEU A 1 81 ? 3.726 29.591 2.351 1.00 34.86 80 LEU A N 1
ATOM 694 C CA . LEU A 1 81 ? 4.087 29.269 0.973 1.00 31.90 80 LEU A CA 1
ATOM 695 C C . LEU A 1 81 ? 3.995 27.784 0.736 1.00 29.44 80 LEU A C 1
ATOM 696 O O . LEU A 1 81 ? 3.447 27.366 -0.277 1.00 33.50 80 LEU A O 1
ATOM 701 N N . VAL A 1 82 ? 4.513 26.991 1.665 1.00 30.14 81 VAL A N 1
ATOM 702 C CA . VAL A 1 82 ? 4.512 25.553 1.573 1.00 30.57 81 VAL A CA 1
ATOM 703 C C . VAL A 1 82 ? 3.104 24.954 1.596 1.00 37.62 81 VAL A C 1
ATOM 704 O O . VAL A 1 82 ? 2.820 23.970 0.884 1.00 35.66 81 VAL A O 1
ATOM 708 N N . THR A 1 83 ? 2.225 25.519 2.414 1.00 40.60 82 THR A N 1
ATOM 709 C CA . THR A 1 83 ? 0.866 24.938 2.542 1.00 40.86 82 THR A CA 1
ATOM 710 C C . THR A 1 83 ? 0.068 25.347 1.323 1.00 42.21 82 THR A C 1
ATOM 711 O O . THR A 1 83 ? -0.679 24.544 0.725 1.00 40.30 82 THR A O 1
ATOM 715 N N . LEU A 1 84 ? 0.332 26.566 0.893 1.00 39.14 83 LEU A N 1
ATOM 716 C CA . LEU A 1 84 ? -0.205 27.016 -0.344 1.00 39.24 83 LEU A CA 1
ATOM 717 C C . LEU A 1 84 ? 0.237 26.118 -1.528 1.00 50.65 83 LEU A C 1
ATOM 718 O O . LEU A 1 84 ? -0.604 25.617 -2.286 1.00 55.78 83 LEU A O 1
ATOM 723 N N . LEU A 1 85 ? 1.528 25.857 -1.681 1.00 44.48 84 LEU A N 1
ATOM 724 C CA . LEU A 1 85 ? 1.935 25.028 -2.791 1.00 44.37 84 LEU A CA 1
ATOM 725 C C . LEU A 1 85 ? 1.420 23.594 -2.587 1.00 44.12 84 LEU A C 1
ATOM 726 O O . LEU A 1 85 ? 1.241 22.855 -3.522 1.00 42.58 84 LEU A O 1
ATOM 731 N N . GLU A 1 86 ? 1.187 23.185 -1.355 1.00 52.15 85 GLU A N 1
ATOM 732 C CA . GLU A 1 86 ? 0.581 21.888 -1.121 1.00 54.02 85 GLU A CA 1
ATOM 733 C C . GLU A 1 86 ? -0.871 21.841 -1.720 1.00 59.14 85 GLU A C 1
ATOM 734 O O . GLU A 1 86 ? -1.407 20.747 -1.882 1.00 58.22 85 GLU A O 1
ATOM 740 N N . ASN A 1 87 ? -1.454 22.997 -2.114 1.00 62.99 86 ASN A N 1
ATOM 741 C CA . ASN A 1 87 ? -2.834 23.073 -2.686 1.00 63.67 86 ASN A CA 1
ATOM 742 C C . ASN A 1 87 ? -3.124 23.948 -3.972 1.00 66.79 86 ASN A C 1
ATOM 743 O O . ASN A 1 87 ? -4.293 24.251 -4.261 1.00 66.16 86 ASN A O 1
ATOM 748 N N . TYR A 1 88 ? -2.098 24.313 -4.751 1.00 62.65 87 TYR A N 1
ATOM 749 C CA A TYR A 1 88 ? -2.095 25.286 -5.845 0.50 57.77 87 TYR A CA 1
ATOM 750 C CA B TYR A 1 88 ? -2.385 25.154 -5.976 0.50 54.80 87 TYR A CA 1
ATOM 751 C C . TYR A 1 88 ? -1.534 24.685 -7.171 1.00 56.56 87 TYR A C 1
ATOM 752 O O . TYR A 1 88 ? -1.537 25.328 -8.238 1.00 52.94 87 TYR A O 1
ATOM 769 N N . LYS A 1 89 ? -0.953 23.490 -7.061 1.00 60.99 88 LYS A N 1
ATOM 770 C CA . LYS A 1 89 ? 0.037 22.976 -8.032 1.00 66.21 88 LYS A CA 1
ATOM 771 C C . LYS A 1 89 ? -0.430 22.427 -9.382 1.00 69.64 88 LYS A C 1
ATOM 772 O O . LYS A 1 89 ? 0.181 22.740 -10.405 1.00 68.01 88 LYS A O 1
ATOM 778 N N . GLU A 1 90 ? -1.440 21.559 -9.387 1.00 81.02 89 GLU A N 1
ATOM 779 C CA . GLU A 1 90 ? -1.925 20.941 -10.640 1.00 85.25 89 GLU A CA 1
ATOM 780 C C . GLU A 1 90 ? -2.545 22.046 -11.518 1.00 86.50 89 GLU A C 1
ATOM 781 O O . GLU A 1 90 ? -3.739 22.342 -11.403 1.00 89.78 89 GLU A O 1
ATOM 787 N N . MET A 1 91 ? -1.724 22.652 -12.382 1.00 85.45 90 MET A N 1
ATOM 788 C CA . MET A 1 91 ? -2.057 23.925 -13.047 1.00 83.96 90 MET A CA 1
ATOM 789 C C . MET A 1 91 ? -1.891 23.832 -14.568 1.00 80.77 90 MET A C 1
ATOM 790 O O . MET A 1 91 ? -2.726 24.344 -15.328 1.00 73.59 90 MET A O 1
ATOM 795 N N . HIS B 1 2 ? 32.881 24.297 11.803 1.00 70.59 1 HIS B N 1
ATOM 796 C CA . HIS B 1 2 ? 34.134 25.036 11.442 1.00 70.87 1 HIS B CA 1
ATOM 797 C C . HIS B 1 2 ? 35.211 24.100 10.843 1.00 70.97 1 HIS B C 1
ATOM 798 O O . HIS B 1 2 ? 35.366 22.958 11.289 1.00 69.40 1 HIS B O 1
ATOM 805 N N . MET B 1 3 ? 35.941 24.624 9.844 1.00 70.70 2 MET B N 1
ATOM 806 C CA . MET B 1 3 ? 36.705 23.851 8.836 1.00 70.18 2 MET B CA 1
ATOM 807 C C . MET B 1 3 ? 35.699 23.117 7.906 1.00 68.63 2 MET B C 1
ATOM 808 O O . MET B 1 3 ? 36.042 22.142 7.230 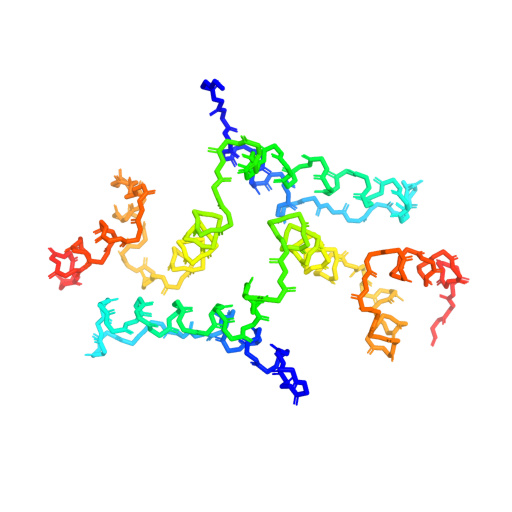1.00 75.05 2 MET B O 1
ATOM 813 N N . THR B 1 4 ? 34.457 23.618 7.853 1.00 57.82 3 THR B N 1
ATOM 814 C CA . THR B 1 4 ? 33.498 23.185 6.835 1.00 50.80 3 THR B CA 1
ATOM 815 C C . THR B 1 4 ? 33.650 24.087 5.626 1.00 47.44 3 THR B C 1
ATOM 816 O O . THR B 1 4 ? 34.034 25.261 5.750 1.00 43.70 3 THR B O 1
ATOM 820 N N . ASP B 1 5 ? 33.317 23.529 4.466 1.00 38.63 4 ASP B N 1
ATOM 821 C CA . ASP B 1 5 ? 33.306 24.262 3.231 1.00 33.16 4 ASP B CA 1
ATOM 822 C C . ASP B 1 5 ? 31.929 24.952 3.124 1.00 33.40 4 ASP B C 1
ATOM 823 O O . ASP B 1 5 ? 31.025 24.500 2.426 1.00 24.35 4 ASP B O 1
ATOM 828 N N . SER B 1 6 ? 31.771 26.029 3.879 1.00 26.69 5 SER B N 1
ATOM 829 C CA . SER B 1 6 ? 30.508 26.748 3.864 1.00 27.03 5 SER B CA 1
ATOM 830 C C . SER B 1 6 ? 30.183 27.281 2.466 1.00 23.44 5 SER B C 1
ATOM 831 O O . SER B 1 6 ? 29.009 27.456 2.164 1.00 21.98 5 SER B O 1
ATOM 834 N N . GLU B 1 7 ? 31.176 27.517 1.592 1.00 22.99 6 GLU B N 1
ATOM 835 C CA . GLU B 1 7 ? 30.901 27.988 0.228 1.00 23.77 6 GLU B CA 1
ATOM 836 C C . GLU B 1 7 ? 30.259 26.975 -0.733 1.00 25.38 6 GLU B C 1
ATOM 837 O O . GLU B 1 7 ? 29.446 27.332 -1.657 1.00 22.27 6 GLU B O 1
ATOM 843 N N . PHE B 1 8 ? 30.587 25.702 -0.499 1.00 21.29 7 PHE B N 1
ATOM 844 C CA . PHE B 1 8 ? 29.886 24.589 -1.141 1.00 18.00 7 PHE B CA 1
ATOM 845 C C . PHE B 1 8 ? 28.389 24.755 -0.836 1.00 15.44 7 PHE B C 1
ATOM 846 O O . PHE B 1 8 ? 27.547 24.575 -1.691 1.00 13.52 7 PHE B O 1
ATOM 854 N N . PHE B 1 9 ? 28.082 25.006 0.420 1.00 12.82 8 PHE B N 1
ATOM 855 C CA . PHE B 1 9 ? 26.684 25.097 0.829 1.00 14.27 8 PHE B CA 1
ATOM 856 C C . PHE B 1 9 ? 25.985 26.360 0.323 1.00 12.64 8 PHE B C 1
ATOM 857 O O . PHE B 1 9 ? 24.827 26.332 -0.010 1.00 12.05 8 PHE B O 1
ATOM 865 N N . HIS B 1 10 ? 26.739 27.425 0.250 1.00 13.25 9 HIS B N 1
ATOM 866 C CA . HIS B 1 10 ? 26.286 28.664 -0.376 1.00 14.02 9 HIS B CA 1
ATOM 867 C C . HIS B 1 10 ? 25.805 28.394 -1.779 1.00 13.62 9 HIS B C 1
ATOM 868 O O . HIS B 1 10 ? 24.631 28.713 -2.145 1.00 12.95 9 HIS B O 1
ATOM 875 N N . GLN B 1 11 ? 26.671 27.764 -2.589 1.00 13.27 10 GLN B N 1
ATOM 876 C CA . GLN B 1 11 ? 26.311 27.388 -3.921 1.00 14.48 10 GLN B CA 1
ATOM 877 C C . GLN B 1 11 ? 25.062 26.475 -4.010 1.00 13.81 10 GLN B C 1
ATOM 878 O O . GLN B 1 11 ? 24.200 26.650 -4.910 1.00 13.99 10 GLN B O 1
ATOM 884 N N . ARG B 1 12 ? 24.963 25.470 -3.147 1.00 13.39 11 ARG B N 1
ATOM 885 C CA A ARG B 1 12 ? 23.835 24.560 -3.210 0.50 14.51 11 ARG B CA 1
ATOM 886 C CA B ARG B 1 12 ? 23.839 24.565 -3.141 0.50 13.67 11 ARG B CA 1
ATOM 887 C C . ARG B 1 12 ? 22.534 25.313 -2.810 1.00 13.44 11 ARG B C 1
ATOM 888 O O . ARG B 1 12 ? 21.505 25.146 -3.438 1.00 11.71 11 ARG B O 1
ATOM 903 N N . PHE B 1 13 ? 22.602 26.150 -1.799 1.00 12.10 12 PHE B N 1
ATOM 904 C CA . PHE B 1 13 ? 21.433 26.971 -1.419 1.00 11.98 12 PHE B CA 1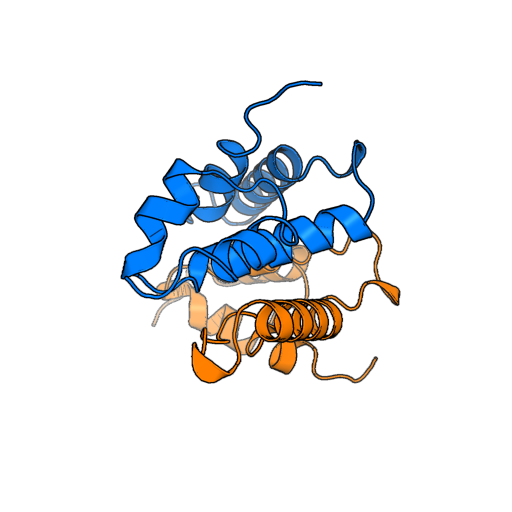
ATOM 905 C C . PHE B 1 13 ? 20.929 27.843 -2.536 1.00 11.21 12 PHE B C 1
ATOM 906 O O . PHE B 1 13 ? 19.751 27.892 -2.802 1.00 12.77 12 PHE B O 1
ATOM 914 N N . ARG B 1 14 ? 21.804 28.509 -3.229 1.00 10.86 13 ARG B N 1
ATOM 915 C CA . ARG B 1 14 ? 21.423 29.427 -4.290 1.00 10.51 13 ARG B CA 1
ATOM 916 C C . ARG B 1 14 ? 21.046 28.722 -5.592 1.00 11.74 13 ARG B C 1
ATOM 917 O O . ARG B 1 14 ? 20.499 29.351 -6.458 1.00 11.45 13 ARG B O 1
ATOM 925 N N . ASN B 1 15 ? 21.381 27.459 -5.747 1.00 12.24 14 ASN B N 1
ATOM 926 C CA . ASN B 1 15 ? 21.110 26.713 -7.007 1.00 14.27 14 ASN B CA 1
ATOM 927 C C . ASN B 1 15 ? 20.185 25.521 -6.913 1.00 13.95 14 ASN B C 1
ATOM 928 O O . ASN B 1 15 ? 19.906 24.888 -7.919 1.00 14.16 14 ASN B O 1
ATOM 933 N N . LEU B 1 16 ? 19.626 25.266 -5.747 1.00 14.43 15 LEU B N 1
ATOM 934 C CA . LEU B 1 16 ? 18.622 24.227 -5.613 1.00 15.85 15 LEU B CA 1
ATOM 935 C C . LEU B 1 16 ? 17.442 24.543 -6.532 1.00 18.02 15 LEU B C 1
ATOM 936 O O . LEU B 1 16 ? 17.003 25.708 -6.648 1.00 15.47 15 LEU B O 1
ATOM 941 N N . ILE B 1 17 ? 16.947 23.507 -7.201 1.00 19.42 16 ILE B N 1
ATOM 942 C CA A ILE B 1 17 ? 15.796 23.731 -8.053 0.70 21.07 16 ILE B CA 1
ATOM 943 C CA B ILE B 1 17 ? 15.823 23.593 -8.125 0.30 19.86 16 ILE B CA 1
ATOM 944 C C . ILE B 1 17 ? 14.592 23.006 -7.461 1.00 21.11 16 ILE B C 1
ATOM 945 O O . ILE B 1 17 ? 14.704 22.034 -6.712 1.00 20.52 16 ILE B O 1
ATOM 954 N N . TYR B 1 18 ? 13.433 23.558 -7.750 1.00 21.01 17 TYR B N 1
ATOM 955 C CA . TYR B 1 18 ? 12.209 23.009 -7.228 1.00 23.84 17 TYR B CA 1
ATOM 956 C C . TYR B 1 18 ? 11.875 21.711 -8.027 1.00 23.60 17 TYR B C 1
ATOM 957 O O . TYR B 1 18 ? 11.779 21.773 -9.219 1.00 24.13 17 TYR B O 1
ATOM 966 N N . VAL B 1 19 ? 11.754 20.583 -7.344 1.00 27.38 18 VAL B N 1
ATOM 967 C CA . VAL B 1 19 ? 11.404 19.309 -7.973 1.00 32.76 18 VAL B CA 1
ATOM 968 C C . VAL B 1 19 ? 9.961 18.938 -7.499 1.00 35.03 18 VAL B C 1
ATOM 969 O O . VAL B 1 19 ? 9.723 18.636 -6.322 1.00 29.96 18 VAL B O 1
ATOM 973 N N . GLU B 1 20 ? 9.023 18.969 -8.445 1.00 40.62 19 GLU B N 1
ATOM 974 C CA . GLU B 1 20 ? 7.584 18.835 -8.142 1.00 45.35 19 GLU B CA 1
ATOM 975 C C . GLU B 1 20 ? 7.364 17.538 -7.411 1.00 43.94 19 GLU B C 1
ATOM 976 O O . GLU B 1 20 ? 6.656 17.504 -6.430 1.00 55.67 19 GLU B O 1
ATOM 982 N N . PHE B 1 21 ? 8.047 16.491 -7.817 1.00 46.22 20 PHE B N 1
ATOM 983 C CA . PHE B 1 21 ? 7.928 15.217 -7.128 1.00 52.86 20 PHE B CA 1
ATOM 984 C C . PHE B 1 21 ? 8.343 15.286 -5.641 1.00 52.61 20 PHE B C 1
ATOM 985 O O . PHE B 1 21 ? 7.666 14.722 -4.783 1.00 51.85 20 PHE B O 1
ATOM 993 N N . VAL B 1 22 ? 9.413 16.011 -5.317 1.00 52.74 21 VAL B N 1
ATOM 994 C CA . VAL B 1 22 ? 9.784 16.258 -3.898 1.00 48.00 21 VAL B CA 1
ATOM 995 C C . VAL B 1 22 ? 8.696 17.042 -3.136 1.00 45.14 21 VAL B C 1
ATOM 996 O O . VAL B 1 22 ? 8.359 16.736 -1.979 1.00 45.27 21 VAL B O 1
ATOM 1000 N N . GLY B 1 23 ? 8.158 18.055 -3.803 1.00 37.33 22 GLY B N 1
ATOM 1001 C CA . GLY B 1 23 ? 7.134 18.865 -3.255 1.00 38.70 22 GLY B CA 1
ATOM 1002 C C . GLY B 1 23 ? 7.684 19.929 -2.313 1.00 37.78 22 GLY B C 1
ATOM 1003 O O . GLY B 1 23 ? 8.872 19.897 -1.944 1.00 34.45 22 GLY B O 1
ATOM 1004 N N . PRO B 1 24 ? 6.795 20.842 -1.892 1.00 37.20 23 PRO B N 1
ATOM 1005 C CA . PRO B 1 24 ? 7.126 22.047 -1.141 1.00 36.03 23 PRO B CA 1
ATOM 1006 C C . PRO B 1 24 ? 7.671 21.873 0.276 1.00 40.64 23 PRO B C 1
ATOM 1007 O O . PRO B 1 24 ? 8.600 22.586 0.681 1.00 31.66 23 PRO B O 1
ATOM 1011 N N . ARG B 1 25 ? 7.169 20.878 0.986 1.00 39.72 24 ARG B N 1
ATOM 1012 C CA . ARG B 1 25 ? 7.566 20.645 2.347 1.00 39.74 24 ARG B CA 1
ATOM 1013 C C . ARG B 1 25 ? 8.990 20.246 2.419 1.00 37.58 24 ARG B C 1
ATOM 1014 O O . ARG B 1 25 ? 9.774 20.861 3.133 1.00 38.73 24 ARG B O 1
ATOM 1022 N N . LYS B 1 26 ? 9.334 19.210 1.680 1.00 34.25 25 LYS B N 1
ATOM 1023 C CA . LYS B 1 26 ? 10.691 18.684 1.709 1.00 36.85 25 LYS B CA 1
ATOM 1024 C C . LYS B 1 26 ? 11.700 19.707 1.149 1.00 30.56 25 LYS B C 1
ATOM 1025 O O . LYS B 1 26 ? 12.857 19.750 1.586 1.00 34.75 25 LYS B O 1
ATOM 1031 N N . THR B 1 27 ? 11.256 20.465 0.170 1.00 26.33 26 THR B N 1
ATOM 1032 C CA . THR B 1 27 ? 12.041 21.560 -0.470 1.00 27.09 26 THR B CA 1
ATOM 1033 C C . THR B 1 27 ? 12.370 22.629 0.588 1.00 24.82 26 THR B C 1
ATOM 1034 O O . THR B 1 27 ? 13.510 23.068 0.696 1.00 22.07 26 THR B O 1
ATOM 1038 N N . LEU B 1 28 ? 11.377 23.003 1.393 1.00 24.28 27 LEU B N 1
ATOM 1039 C CA . LEU B 1 28 ? 11.611 23.942 2.500 1.00 23.29 27 LEU B CA 1
ATOM 1040 C C . LEU B 1 28 ? 12.634 23.427 3.493 1.00 26.02 27 LEU B C 1
ATOM 1041 O O . LEU B 1 28 ? 13.599 24.131 3.827 1.00 23.22 27 LEU B O 1
ATOM 1046 N N . ILE B 1 29 ? 12.492 22.179 3.924 1.00 24.52 28 ILE B N 1
ATOM 1047 C CA . ILE B 1 29 ? 13.429 21.590 4.848 1.00 27.01 28 ILE B CA 1
ATOM 1048 C C . ILE B 1 29 ? 14.864 21.614 4.249 1.00 25.11 28 ILE B C 1
ATOM 1049 O O . ILE B 1 29 ? 15.859 21.892 4.920 1.00 22.40 28 ILE B O 1
ATOM 1054 N N . LYS B 1 30 ? 14.967 21.241 2.986 1.00 24.61 29 LYS B N 1
ATOM 1055 C CA . LYS B 1 30 ? 16.258 21.239 2.322 1.00 23.44 29 LYS B CA 1
ATOM 1056 C C . LYS B 1 30 ? 16.855 22.659 2.202 1.00 18.67 29 LYS B C 1
ATOM 1057 O O . LYS B 1 30 ? 18.007 22.849 2.516 1.00 18.79 29 LYS B O 1
ATOM 1063 N N . LEU B 1 31 ? 16.060 23.635 1.781 1.00 18.62 30 LEU B N 1
ATOM 1064 C CA . LEU B 1 31 ? 16.534 25.019 1.721 1.00 18.79 30 LEU B CA 1
ATOM 1065 C C . LEU B 1 31 ? 16.965 25.580 3.062 1.00 18.13 30 LEU B C 1
ATOM 1066 O O . LEU B 1 31 ? 18.043 26.147 3.170 1.00 13.54 30 LEU B O 1
ATOM 1071 N N . ARG B 1 32 ? 16.160 25.377 4.118 1.00 20.35 31 ARG B N 1
ATOM 1072 C CA . ARG B 1 32 ? 16.643 25.731 5.479 1.00 22.36 31 ARG B CA 1
ATOM 1073 C C . ARG B 1 32 ? 17.955 25.076 5.823 1.00 21.19 31 ARG B C 1
ATOM 1074 O O . ARG B 1 32 ? 18.860 25.754 6.324 1.00 20.43 31 ARG B O 1
ATOM 1082 N N . ASN B 1 33 ? 18.064 23.756 5.636 1.00 20.25 32 ASN B N 1
ATOM 1083 C CA . ASN B 1 33 ? 19.307 23.054 6.006 1.00 20.11 32 ASN B CA 1
ATOM 1084 C C . ASN B 1 33 ? 20.566 23.615 5.279 1.00 17.59 32 ASN B C 1
ATOM 1085 O O . ASN B 1 33 ? 21.644 23.871 5.889 1.00 16.50 32 ASN B O 1
ATOM 1090 N N . LEU B 1 34 ? 20.407 23.818 3.987 1.00 15.64 33 LEU B N 1
ATOM 1091 C CA . LEU B 1 34 ? 21.478 24.404 3.143 1.00 14.46 33 LEU B CA 1
ATOM 1092 C C . LEU B 1 34 ? 21.819 25.814 3.584 1.00 13.77 33 LEU B C 1
ATOM 1093 O O . LEU B 1 34 ? 22.991 26.165 3.698 1.00 13.41 33 LEU B O 1
ATOM 1098 N N . CYS B 1 35 ? 20.788 26.634 3.867 1.00 14.36 34 CYS B N 1
ATOM 1099 C CA . CYS B 1 35 ? 21.017 28.005 4.359 1.00 13.18 34 CYS B CA 1
ATOM 1100 C C . CYS B 1 35 ? 21.818 27.976 5.658 1.00 13.95 34 CYS B C 1
ATOM 1101 O O . CYS B 1 35 ? 22.816 28.700 5.867 1.00 13.15 34 CYS B O 1
ATOM 1104 N N . LEU B 1 36 ? 21.381 27.135 6.588 1.00 14.01 35 LEU B N 1
ATOM 1105 C CA . LEU B 1 36 ? 22.096 27.025 7.851 1.00 15.51 35 LEU B CA 1
ATOM 1106 C C . LEU B 1 36 ? 23.528 26.506 7.727 1.00 14.51 35 LEU B C 1
ATOM 1107 O O . LEU B 1 36 ? 24.416 26.991 8.421 1.00 14.55 35 LEU B O 1
ATOM 1112 N N . ASP B 1 37 ? 23.744 25.553 6.847 1.00 15.42 36 ASP B N 1
ATOM 1113 C CA . ASP B 1 37 ? 25.122 25.063 6.586 1.00 15.37 36 ASP B CA 1
ATOM 1114 C C . ASP B 1 37 ? 26.000 26.121 5.902 1.00 14.66 36 ASP B C 1
ATOM 1115 O O . ASP B 1 37 ? 27.241 26.129 6.091 1.00 15.84 36 ASP B O 1
ATOM 1120 N N . TRP B 1 38 ? 25.404 27.031 5.140 1.00 12.73 37 TRP B N 1
ATOM 1121 C CA . TRP B 1 38 ? 26.175 28.186 4.626 1.00 12.24 37 TRP B CA 1
ATOM 1122 C C . TRP B 1 38 ? 26.460 29.235 5.709 1.00 13.36 37 TRP B C 1
ATOM 1123 O O . TRP B 1 38 ? 27.621 29.550 6.049 1.00 14.19 37 TRP B O 1
ATOM 1134 N N . LEU B 1 39 ? 25.395 29.758 6.297 1.00 13.06 38 LEU B N 1
ATOM 1135 C CA . LEU B 1 39 ? 25.517 30.852 7.234 1.00 13.75 38 LEU B CA 1
ATOM 1136 C C . LEU B 1 39 ? 26.011 30.517 8.647 1.00 16.05 38 LEU B C 1
ATOM 1137 O O . LEU B 1 39 ? 26.578 31.394 9.310 1.00 16.28 38 LEU B O 1
ATOM 1142 N N . GLN B 1 40 ? 25.817 29.275 9.069 1.00 17.17 39 GLN B N 1
ATOM 1143 C CA . GLN B 1 40 ? 26.289 28.754 10.372 1.00 18.20 39 GLN B CA 1
ATOM 1144 C C . GLN B 1 40 ? 25.959 29.692 11.486 1.00 15.95 39 GLN B C 1
ATOM 1145 O O . GLN B 1 40 ? 26.900 30.289 12.149 1.00 14.14 39 GLN B O 1
ATOM 1151 N N . PRO B 1 41 ? 24.666 29.895 11.714 1.00 16.53 40 PRO B N 1
ATOM 1152 C CA . PRO B 1 41 ? 24.335 30.907 12.683 1.00 19.69 40 PRO B CA 1
ATOM 1153 C C . PRO B 1 41 ? 24.797 30.637 14.110 1.00 20.12 40 PRO B C 1
ATOM 1154 O O . PRO B 1 41 ? 24.912 31.561 14.899 1.00 21.59 40 PRO B O 1
ATOM 1158 N N . GLU B 1 42 ? 25.124 29.410 14.425 1.00 24.15 41 GLU B N 1
ATOM 1159 C CA . GLU B 1 42 ? 25.680 29.133 15.745 1.00 32.33 41 GLU B CA 1
ATOM 1160 C C . GLU B 1 42 ? 27.036 29.804 15.953 1.00 30.38 41 GLU B C 1
ATOM 1161 O O . GLU B 1 42 ? 27.452 29.944 17.060 1.00 36.66 41 GLU B O 1
ATOM 1167 N N . THR B 1 43 ? 27.675 30.283 14.898 1.00 26.70 42 THR B N 1
ATOM 1168 C CA . THR B 1 43 ? 28.968 30.832 15.015 1.00 25.56 42 THR B CA 1
ATOM 1169 C C . THR B 1 43 ? 28.965 32.362 14.935 1.00 25.62 42 THR B C 1
ATOM 1170 O O . THR B 1 43 ? 29.970 32.965 15.232 1.00 24.18 42 THR B O 1
ATOM 1174 N N . ARG B 1 44 ? 27.831 32.969 14.548 1.00 21.51 43 ARG B N 1
ATOM 1175 C CA . ARG B 1 44 ? 27.755 34.385 14.141 1.00 21.51 43 ARG B CA 1
ATOM 1176 C C . ARG B 1 44 ? 26.649 35.067 14.857 1.00 20.25 43 ARG B C 1
ATOM 1177 O O . ARG B 1 44 ? 25.647 34.443 15.174 1.00 23.19 43 ARG B O 1
ATOM 1185 N N . THR B 1 45 ? 26.797 36.349 15.029 1.00 18.44 44 THR B N 1
ATOM 1186 C CA . THR B 1 45 ? 25.705 37.205 15.422 1.00 18.47 44 THR B CA 1
ATOM 1187 C C . THR B 1 45 ? 24.808 37.588 14.262 1.00 19.17 44 THR B C 1
ATOM 1188 O O . THR B 1 45 ? 25.207 37.395 13.072 1.00 14.49 44 THR B O 1
ATOM 1192 N N . LYS B 1 46 ? 23.653 38.214 14.546 1.00 18.50 45 LYS B N 1
ATOM 1193 C CA . LYS B 1 46 ? 22.844 38.704 13.455 1.00 19.67 45 LYS B CA 1
ATOM 1194 C C . LYS B 1 46 ? 23.576 39.755 12.610 1.00 17.51 45 LYS B C 1
ATOM 1195 O O . LYS B 1 46 ? 23.454 39.762 11.399 1.00 15.84 45 LYS B O 1
ATOM 1201 N N . GLU B 1 47 ? 24.425 40.550 13.249 1.00 17.31 46 GLU B N 1
ATOM 1202 C CA A GLU B 1 47 ? 25.196 41.573 12.520 0.20 16.84 46 GLU B CA 1
ATOM 1203 C CA B GLU B 1 47 ? 25.204 41.567 12.554 0.80 18.34 46 GLU B CA 1
ATOM 1204 C C . GLU B 1 47 ? 26.210 40.927 11.583 1.00 17.30 46 GLU B C 1
ATOM 1205 O O . GLU B 1 47 ? 26.438 41.435 10.479 1.00 16.37 46 GLU B O 1
ATOM 1216 N N . GLU B 1 48 ? 26.803 39.811 11.995 1.00 16.66 47 GLU B N 1
ATOM 1217 C CA . GLU B 1 48 ? 27.803 39.089 11.164 1.00 16.34 47 GLU B CA 1
ATOM 1218 C C . GLU B 1 48 ? 27.093 38.415 10.001 1.00 14.72 47 GLU B C 1
ATOM 1219 O O . GLU B 1 48 ? 27.602 38.427 8.896 1.00 12.97 47 GLU B O 1
ATOM 1225 N N . ILE B 1 49 ? 25.893 37.906 10.235 1.00 12.29 48 ILE B N 1
ATOM 1226 C CA . ILE B 1 49 ? 25.060 37.413 9.168 1.00 13.71 48 ILE B CA 1
ATOM 1227 C C . ILE B 1 49 ? 24.723 38.505 8.181 1.00 13.48 48 ILE B C 1
ATOM 1228 O O . ILE B 1 49 ? 24.895 38.280 6.960 1.00 13.99 48 ILE B O 1
ATOM 1233 N N . ILE B 1 50 ? 24.345 39.700 8.648 1.00 13.14 49 ILE B N 1
ATOM 1234 C CA . ILE B 1 50 ? 24.094 40.793 7.730 1.00 14.12 49 ILE B CA 1
ATOM 1235 C C . ILE B 1 50 ? 25.355 41.141 6.874 1.00 13.72 49 ILE B C 1
ATOM 1236 O O . ILE B 1 50 ? 25.265 41.324 5.640 1.00 11.40 49 ILE B O 1
ATOM 1241 N N . GLU B 1 51 ? 26.496 41.188 7.509 1.00 13.05 50 GLU B N 1
ATOM 1242 C CA . GLU B 1 51 ? 27.740 41.425 6.799 1.00 14.61 50 GLU B CA 1
ATOM 1243 C C . GLU B 1 51 ? 28.010 40.417 5.724 1.00 13.52 50 GLU B C 1
ATOM 1244 O O . GLU B 1 51 ? 28.512 40.765 4.652 1.00 14.21 50 GLU B O 1
ATOM 1250 N N . LEU B 1 52 ? 27.748 39.163 6.007 1.00 12.72 51 LEU B N 1
ATOM 1251 C CA A LEU B 1 52 ? 27.928 38.119 5.003 0.50 13.36 51 LEU B CA 1
ATOM 1252 C CA B LEU B 1 52 ? 27.911 38.117 5.038 0.50 13.58 51 LEU B CA 1
ATOM 1253 C C . LEU B 1 52 ? 26.980 38.327 3.818 1.00 13.09 51 LEU B C 1
ATOM 1254 O O . LEU B 1 52 ? 27.315 38.021 2.657 1.00 10.61 51 LEU B O 1
ATOM 1263 N N . LEU B 1 53 ? 25.764 38.787 4.108 1.00 11.98 52 LEU B N 1
ATOM 1264 C CA . LEU B 1 53 ? 24.813 39.086 3.037 1.00 10.88 52 LEU B CA 1
ATOM 1265 C C . LEU B 1 53 ? 25.212 40.270 2.179 1.00 9.45 52 LEU B C 1
ATOM 1266 O O . LEU B 1 53 ? 24.995 40.296 0.929 1.00 9.56 52 LEU B O 1
ATOM 1271 N N . VAL B 1 54 ? 25.751 41.278 2.831 1.00 9.37 53 VAL B N 1
ATOM 1272 C CA . VAL B 1 54 ? 26.306 42.410 2.168 1.00 9.83 53 VAL B CA 1
ATOM 1273 C C . VAL B 1 54 ? 27.498 41.988 1.296 1.00 9.70 53 VAL B C 1
ATOM 1274 O O . VAL B 1 54 ? 27.555 42.354 0.089 1.00 8.41 53 VAL B O 1
ATOM 1278 N N . LEU B 1 55 ? 28.393 41.163 1.860 1.00 9.64 54 LEU B N 1
ATOM 1279 C CA . LEU B 1 55 ? 29.491 40.597 1.034 1.00 10.32 54 LEU B CA 1
ATOM 1280 C C . LEU B 1 55 ? 28.984 39.819 -0.215 1.00 9.39 54 LEU B C 1
ATOM 1281 O O . LEU B 1 55 ? 29.446 40.063 -1.347 1.00 9.66 54 LEU B O 1
ATOM 1286 N N . GLU B 1 56 ? 28.005 38.926 -0.051 1.00 8.98 55 GLU B N 1
ATOM 1287 C CA . GLU B 1 56 ? 27.444 38.225 -1.172 1.00 9.50 55 GLU B CA 1
ATOM 1288 C C . GLU B 1 56 ? 26.977 39.127 -2.336 1.00 8.61 55 GLU B C 1
ATOM 1289 O O . GLU B 1 56 ? 27.288 38.893 -3.505 1.00 7.91 55 GLU B O 1
ATOM 1295 N N . GLN B 1 57 ? 26.210 40.157 -1.972 1.00 9.08 56 GLN B N 1
ATOM 1296 C CA . GLN B 1 57 ? 25.624 41.097 -2.939 1.00 8.91 56 GLN B CA 1
ATOM 1297 C C . GLN B 1 57 ? 26.709 41.904 -3.546 1.00 9.32 56 GLN B C 1
ATOM 1298 O O . GLN B 1 57 ? 26.723 42.071 -4.735 1.00 9.90 56 GLN B O 1
ATOM 1304 N N . TYR B 1 58 ? 27.671 42.362 -2.764 1.00 9.25 57 TYR B N 1
ATOM 1305 C CA . TYR B 1 58 ? 28.791 43.114 -3.312 1.00 9.96 57 TYR B CA 1
ATOM 1306 C C . TYR B 1 58 ? 29.559 42.296 -4.361 1.00 10.48 57 TYR B C 1
ATOM 1307 O O . TYR B 1 58 ? 29.872 42.843 -5.446 1.00 11.78 57 TYR B O 1
ATOM 1316 N N . LEU B 1 59 ? 29.894 41.038 -4.052 1.00 10.48 58 LEU B N 1
ATOM 1317 C CA . LEU B 1 59 ? 30.651 40.191 -4.953 1.00 11.10 58 LEU B CA 1
ATOM 1318 C C . LEU B 1 59 ? 29.833 39.947 -6.270 1.00 12.73 58 LEU B C 1
ATOM 1319 O O . LEU B 1 59 ? 30.379 39.866 -7.369 1.00 13.31 58 LEU B O 1
ATOM 1324 N N . THR B 1 60 ? 28.503 39.938 -6.168 1.00 12.54 59 THR B N 1
ATOM 1325 C CA A THR B 1 60 ? 27.616 39.853 -7.335 0.70 13.75 59 THR B CA 1
ATOM 1326 C CA B THR B 1 60 ? 27.697 39.776 -7.369 0.30 12.88 59 THR B CA 1
ATOM 1327 C C . THR B 1 60 ? 27.757 40.964 -8.324 1.00 12.62 59 THR B C 1
ATOM 1328 O O . THR B 1 60 ? 27.670 40.776 -9.525 1.00 11.99 59 THR B O 1
ATOM 1335 N N . ILE B 1 61 ? 27.960 42.179 -7.827 1.00 13.43 60 ILE B N 1
ATOM 1336 C CA . ILE B 1 61 ? 27.898 43.368 -8.662 1.00 13.79 60 ILE B CA 1
ATOM 1337 C C . ILE B 1 61 ? 29.259 43.882 -9.128 1.00 14.83 60 ILE B C 1
ATOM 1338 O O . ILE B 1 61 ? 29.368 44.917 -9.781 1.00 14.81 60 ILE B O 1
ATOM 1343 N N . ILE B 1 62 ? 30.314 43.186 -8.768 1.00 15.38 61 ILE B N 1
ATOM 1344 C CA . ILE B 1 62 ? 31.622 43.633 -9.218 1.00 17.36 61 ILE B CA 1
ATOM 1345 C C . ILE B 1 62 ? 31.637 43.602 -10.755 1.00 16.29 61 ILE B C 1
ATOM 1346 O O . ILE B 1 62 ? 31.360 42.570 -11.309 1.00 16.39 61 ILE B O 1
ATOM 1351 N N . PRO B 1 63 ? 32.078 44.654 -11.407 1.00 17.07 62 PRO B N 1
ATOM 1352 C CA . PRO B 1 63 ? 32.141 44.586 -12.879 1.00 20.31 62 PRO B CA 1
ATOM 1353 C C . PRO B 1 63 ? 33.137 43.541 -13.371 1.00 19.72 62 PRO B C 1
ATOM 1354 O O . PRO B 1 63 ? 34.173 43.279 -12.724 1.00 15.96 62 PRO B O 1
ATOM 1358 N N . GLU B 1 64 ? 32.823 42.960 -14.518 1.00 21.01 63 GLU B N 1
ATOM 1359 C CA . GLU B 1 64 ? 33.668 41.954 -15.108 1.00 26.79 63 GLU B CA 1
ATOM 1360 C C . GLU B 1 64 ? 35.133 42.445 -15.168 1.00 23.58 63 GLU B C 1
ATOM 1361 O O . GLU B 1 64 ? 36.012 41.656 -14.989 1.00 21.88 63 GLU B O 1
ATOM 1367 N N . LYS B 1 65 ? 35.358 43.731 -15.372 1.00 22.93 64 LYS B N 1
ATOM 1368 C CA . LYS B 1 65 ? 36.756 44.261 -15.462 1.00 28.74 64 LYS B CA 1
ATOM 1369 C C . LYS B 1 65 ? 37.600 44.003 -14.180 1.00 24.89 64 LYS B C 1
ATOM 1370 O O . LYS B 1 65 ? 38.830 43.846 -14.252 1.00 21.77 64 LYS B O 1
ATOM 1376 N N . LEU B 1 66 ? 36.923 43.912 -13.041 1.00 21.12 65 LEU B N 1
ATOM 1377 C CA . LEU B 1 66 ? 37.584 43.823 -11.715 1.00 22.12 65 LEU B CA 1
ATOM 1378 C C . LEU B 1 66 ? 37.444 42.440 -11.121 1.00 21.78 65 LEU B C 1
ATOM 1379 O O . LEU B 1 66 ? 38.132 42.113 -10.159 1.00 18.29 65 LEU B O 1
ATOM 1384 N N . LYS B 1 67 ? 36.540 41.632 -11.669 1.00 22.17 66 LYS B N 1
ATOM 1385 C CA . LYS B 1 67 ? 36.286 40.340 -11.134 1.00 20.33 66 LYS B CA 1
ATOM 1386 C C . LYS B 1 67 ? 37.475 39.409 -11.000 1.00 21.31 66 LYS B C 1
ATOM 1387 O O . LYS B 1 67 ? 37.498 38.666 -10.042 1.00 19.17 66 LYS B O 1
ATOM 1393 N N . PRO B 1 68 ? 38.431 39.389 -11.976 1.00 22.25 67 PRO B N 1
ATOM 1394 C CA . PRO B 1 68 ? 39.571 38.460 -11.804 1.00 21.99 67 PRO B CA 1
ATOM 1395 C C . PRO B 1 68 ? 40.353 38.696 -10.498 1.00 18.10 67 PRO B C 1
ATOM 1396 O O . PRO B 1 68 ? 40.772 37.740 -9.881 1.00 19.56 67 PRO B O 1
ATOM 1400 N N . TRP B 1 69 ? 40.534 39.933 -10.073 1.00 17.82 68 TRP B N 1
ATOM 1401 C CA . TRP B 1 69 ? 41.218 40.245 -8.799 1.00 19.45 68 TRP B CA 1
ATOM 1402 C C . TRP B 1 69 ? 40.463 39.621 -7.598 1.00 18.61 68 TRP B C 1
ATOM 1403 O O . TRP B 1 69 ? 41.019 38.982 -6.642 1.00 15.05 68 TRP B O 1
ATOM 1414 N N . VAL B 1 70 ? 39.146 39.773 -7.667 1.00 18.49 69 VAL B N 1
ATOM 1415 C CA . VAL B 1 70 ? 38.311 39.305 -6.578 1.00 18.11 69 VAL B CA 1
ATOM 1416 C C . VAL B 1 70 ? 38.217 37.774 -6.578 1.00 17.44 69 VAL B C 1
ATOM 1417 O O . VAL B 1 70 ? 38.290 37.119 -5.528 1.00 18.81 69 VAL B O 1
ATOM 1421 N N . ARG B 1 71 ? 37.997 37.188 -7.741 1.00 17.89 70 ARG B N 1
ATOM 1422 C CA . ARG B 1 71 ? 38.001 35.715 -7.838 1.00 18.35 70 ARG B CA 1
ATOM 1423 C C . ARG B 1 71 ? 39.297 35.073 -7.278 1.00 17.95 70 ARG B C 1
ATOM 1424 O O . ARG B 1 71 ? 39.267 34.038 -6.593 1.00 19.12 70 ARG B O 1
ATOM 1432 N N . ALA B 1 72 ? 40.427 35.711 -7.558 1.00 16.71 71 ALA B N 1
ATOM 1433 C CA . ALA B 1 72 ? 41.711 35.219 -7.132 1.00 16.56 71 ALA B CA 1
ATOM 1434 C C . ALA B 1 72 ? 41.929 35.452 -5.669 1.00 16.39 71 ALA B C 1
ATOM 1435 O O . ALA B 1 72 ? 42.459 34.589 -4.976 1.00 17.68 71 ALA B O 1
ATOM 1437 N N . LYS B 1 73 ? 41.544 36.618 -5.154 1.00 18.46 72 LYS B N 1
ATOM 1438 C CA . LYS B 1 73 ? 41.882 36.906 -3.767 1.00 20.23 72 LYS B CA 1
ATOM 1439 C C . LYS B 1 73 ? 40.907 36.229 -2.805 1.00 19.24 72 LYS B C 1
ATOM 1440 O O . LYS B 1 73 ? 41.268 35.933 -1.648 1.00 17.49 72 LYS B O 1
ATOM 1446 N N . LYS B 1 74 ? 39.681 36.028 -3.255 1.00 17.23 73 LYS B N 1
ATOM 1447 C CA . LYS B 1 74 ? 38.630 35.440 -2.385 1.00 19.65 73 LYS B CA 1
ATOM 1448 C C . LYS B 1 74 ? 38.527 36.204 -1.047 1.00 20.00 73 LYS B C 1
ATOM 1449 O O . LYS B 1 74 ? 38.701 35.681 0.029 1.00 18.20 73 LYS B O 1
ATOM 1455 N N . PRO B 1 75 ? 38.332 37.499 -1.115 1.00 18.61 74 PRO B N 1
ATOM 1456 C CA . PRO B 1 75 ? 38.257 38.225 0.123 1.00 17.96 74 PRO B CA 1
ATOM 1457 C C . PRO B 1 75 ? 37.155 37.697 1.086 1.00 18.98 74 PRO B C 1
ATOM 1458 O O . PRO B 1 75 ? 36.055 37.314 0.661 1.00 20.71 74 PRO B O 1
ATOM 1462 N N . GLU B 1 76 ? 37.484 37.659 2.366 1.00 20.06 75 GLU B N 1
ATOM 1463 C CA . GLU B 1 76 ? 36.694 36.944 3.350 1.00 26.05 75 GLU B CA 1
ATOM 1464 C C . GLU B 1 76 ? 35.706 37.912 4.042 1.00 22.52 75 GLU B C 1
ATOM 1465 O O . GLU B 1 76 ? 34.825 37.482 4.759 1.00 20.19 75 GLU B O 1
ATOM 1471 N N . ASN B 1 77 ? 35.918 39.224 3.872 1.00 19.93 76 ASN B N 1
ATOM 1472 C CA . ASN B 1 77 ? 35.000 40.220 4.398 1.00 20.27 76 ASN B CA 1
ATOM 1473 C C . ASN B 1 77 ? 34.997 41.502 3.556 1.00 18.12 76 ASN B C 1
ATOM 1474 O O . ASN B 1 77 ? 35.835 41.672 2.655 1.00 15.71 76 ASN B O 1
ATOM 1479 N N . CYS B 1 78 ? 34.035 42.374 3.819 1.00 17.42 77 CYS B N 1
ATOM 1480 C CA . CYS B 1 78 ? 33.887 43.560 2.971 1.00 18.30 77 CYS B CA 1
ATOM 1481 C C . CYS B 1 78 ? 35.046 44.540 3.079 1.00 17.88 77 CYS B C 1
ATOM 1482 O O . CYS B 1 78 ? 35.321 45.254 2.104 1.00 16.46 77 CYS B O 1
ATOM 1485 N N . GLU B 1 79 ? 35.671 44.654 4.273 1.00 20.24 78 GLU B N 1
ATOM 1486 C CA . GLU B 1 79 ? 36.826 45.534 4.390 1.00 22.33 78 GLU B CA 1
ATOM 1487 C C . GLU B 1 79 ? 37.925 45.050 3.475 1.00 19.12 78 GLU B C 1
ATOM 1488 O O . GLU B 1 79 ? 38.580 45.853 2.811 1.00 18.73 78 GLU B O 1
ATOM 1494 N N . LYS B 1 80 ? 38.137 43.740 3.469 1.00 18.88 79 LYS B N 1
ATOM 1495 C CA . LYS B 1 80 ? 39.165 43.138 2.590 1.00 20.02 79 LYS B CA 1
ATOM 1496 C C . LYS B 1 80 ? 38.815 43.331 1.107 1.00 18.72 79 LYS B C 1
ATOM 1497 O O . LYS B 1 80 ? 39.696 43.659 0.258 1.00 16.90 79 LYS B O 1
ATOM 1503 N N . LEU B 1 81 ? 37.525 43.138 0.784 1.00 14.63 80 LEU B N 1
ATOM 1504 C CA . LEU B 1 81 ? 37.091 43.420 -0.568 1.00 13.14 80 LEU B CA 1
ATOM 1505 C C . LEU B 1 81 ? 37.375 44.862 -1.005 1.00 13.73 80 LEU B C 1
ATOM 1506 O O . LEU B 1 81 ? 37.823 45.079 -2.090 1.00 15.52 80 LEU B O 1
ATOM 1511 N N . VAL B 1 82 ? 36.979 45.850 -0.218 1.00 14.12 81 VAL B N 1
ATOM 1512 C CA . VAL B 1 82 ? 37.139 47.243 -0.607 1.00 15.71 81 VAL B CA 1
ATOM 1513 C C . VAL B 1 82 ? 38.614 47.552 -0.801 1.00 16.03 81 VAL B C 1
ATOM 1514 O O . VAL B 1 82 ? 38.979 48.199 -1.769 1.00 17.78 81 VAL B O 1
ATOM 1518 N N . THR B 1 83 ? 39.456 47.041 0.089 1.00 17.87 82 THR B N 1
ATOM 1519 C CA . THR B 1 83 ? 40.910 47.277 -0.013 1.00 19.59 82 THR B CA 1
ATOM 1520 C C . THR B 1 83 ? 41.483 46.749 -1.312 1.00 19.21 82 THR B C 1
ATOM 1521 O O . THR B 1 83 ? 42.280 47.424 -2.035 1.00 19.24 82 THR B O 1
ATOM 1525 N N . LEU B 1 84 ? 41.025 45.561 -1.646 1.00 18.57 83 LEU B N 1
ATOM 1526 C CA . LEU B 1 84 ? 41.370 44.956 -2.870 1.00 19.08 83 LEU B CA 1
ATOM 1527 C C . LEU B 1 84 ? 40.941 45.783 -4.061 1.00 19.94 83 LEU B C 1
ATOM 1528 O O . LEU B 1 84 ? 41.684 45.905 -5.036 1.00 17.97 83 LEU B O 1
ATOM 1533 N N . LEU B 1 85 ? 39.706 46.295 -4.045 1.00 18.29 84 LEU B N 1
ATOM 1534 C CA . LEU B 1 85 ? 39.190 47.023 -5.183 1.00 16.47 84 LEU B CA 1
ATOM 1535 C C . LEU B 1 85 ? 39.919 48.310 -5.237 1.00 17.08 84 LEU B C 1
ATOM 1536 O O . LEU B 1 85 ? 40.222 48.796 -6.329 1.00 18.56 84 LEU B O 1
ATOM 1541 N N . GLU B 1 86 ? 40.241 48.891 -4.089 1.00 21.41 85 GLU B N 1
ATOM 1542 C CA . GLU B 1 86 ? 41.001 50.194 -4.167 1.00 21.72 85 GLU B CA 1
ATOM 1543 C C . GLU B 1 86 ? 42.378 50.052 -4.810 1.00 24.21 85 GLU B C 1
ATOM 1544 O O . GLU B 1 86 ? 42.729 50.811 -5.761 1.00 23.42 85 GLU B O 1
ATOM 1550 N N . ASN B 1 87 ? 43.088 49.002 -4.392 1.00 22.33 86 ASN B N 1
ATOM 1551 C CA . ASN B 1 87 ? 44.385 48.603 -4.991 1.00 22.44 86 ASN B CA 1
ATOM 1552 C C . ASN B 1 87 ? 44.402 48.304 -6.480 1.00 22.10 86 ASN B C 1
ATOM 1553 O O . ASN B 1 87 ? 45.349 48.649 -7.150 1.00 21.42 86 ASN B O 1
ATOM 1558 N N . TYR B 1 88 ? 43.340 47.692 -7.025 1.00 21.36 87 TYR B N 1
ATOM 1559 C CA . TYR B 1 88 ? 43.359 47.226 -8.393 1.00 20.81 87 TYR B CA 1
ATOM 1560 C C . TYR B 1 88 ? 42.337 47.931 -9.276 1.00 24.56 87 TYR B C 1
ATOM 1561 O O . TYR B 1 88 ? 41.990 47.426 -10.309 1.00 22.89 87 TYR B O 1
ATOM 1570 N N . LYS B 1 89 ? 41.839 49.074 -8.848 1.00 25.88 88 LYS B N 1
ATOM 1571 C CA . LYS B 1 89 ? 40.758 49.737 -9.571 1.00 34.01 88 LYS B CA 1
ATOM 1572 C C . LYS B 1 89 ? 41.196 50.359 -10.901 1.00 33.23 88 LYS B C 1
ATOM 1573 O O . LYS B 1 89 ? 40.342 50.592 -11.768 1.00 33.50 88 LYS B O 1
ATOM 1579 N N . GLU B 1 90 ? 42.499 50.613 -11.080 1.00 32.72 89 GLU B N 1
ATOM 1580 C CA . GLU B 1 90 ? 42.990 51.096 -12.385 1.00 39.71 89 GLU B CA 1
ATOM 1581 C C . GLU B 1 90 ? 44.012 50.170 -13.055 1.00 39.08 89 GLU B C 1
ATOM 1582 O O . GLU B 1 90 ? 45.162 50.519 -13.241 1.00 41.26 89 GLU B O 1
ATOM 1588 N N . MET B 1 91 ? 43.543 49.012 -13.467 1.00 39.44 90 MET B N 1
ATOM 1589 C CA . MET B 1 91 ? 44.373 47.882 -13.839 1.00 41.71 90 MET B CA 1
ATOM 1590 C C . MET B 1 91 ? 43.982 47.395 -15.233 1.00 48.24 90 MET B C 1
ATOM 1591 O O . MET B 1 91 ? 42.796 47.244 -15.525 1.00 50.52 90 MET B O 1
ATOM 1596 N N . TYR B 1 92 ? 44.982 47.042 -16.031 1.00 51.79 91 TYR B N 1
ATOM 1597 C CA . TYR B 1 92 ? 44.813 46.686 -17.439 1.00 59.52 91 TYR B CA 1
ATOM 1598 C C . TYR B 1 92 ? 44.669 45.181 -17.633 1.00 63.00 91 TYR B C 1
ATOM 1599 O O . TYR B 1 92 ? 45.061 44.388 -16.763 1.00 64.44 91 TYR B O 1
ATOM 1608 N N . GLN B 1 93 ? 44.109 44.812 -18.789 1.00 66.12 92 GLN B N 1
ATOM 1609 C CA . GLN B 1 93 ? 43.915 43.404 -19.216 1.00 67.29 92 GLN B CA 1
ATOM 1610 C C . GLN B 1 93 ? 44.922 42.413 -18.628 1.00 61.14 92 GLN B C 1
ATOM 1611 O O . GLN B 1 93 ? 45.077 41.302 -19.136 1.00 68.56 92 GLN B O 1
#

Sequence (182 aa):
HMTDSEEFFHQRFRNLIYVEFVGPRKTLIKLRNLCLDWLQPETRTKEEIIELLVLEQYLTIIPEKLKPWVRAKKPENCEEKLVTLLENYYKEMHMTDSEFFHQRRFRNLIIYVEFVGPRKTLIKLRNLCLDWLQPETRTKEEEIIELLLVLEQYLTTIIPEKLKPWVRAKKPENCEKLVTLLENYKEMYQ

Organism: Homo sapiens (NCBI:txid9606)

InterPro domains:
  IPR003309 SCAN domain [PF02023] (42-128)
  IPR003309 SCAN domain [PS50804] (46-125)
  IPR003309 SCAN domain [SM00431] (42-148)
  IPR003309 SCAN domain [cd07936] (42-125)
  IPR013087 Zinc finger C2H2-type [PF00096] (452-474)
  IPR013087 Zinc finger C2H2-type [PF00096] (505-527)
  IPR013087 Zinc finger C2H2-type [PF00096] (627-649)
  IPR013087 Zinc finger C2H2-type [PF00096] (969-991)
  IPR013087 Zinc finger C2H2-type [PF00096] (1107-1129)
  IPR013087 Zinc finger C2H2-type [PF00096] (1163-1185)
  IPR013087 Zinc finger C2H2-type [PF00096] (1226-1247)
  IPR013087 Zinc finger C2H2-type [PF00096] (1282-1304)
  IPR013087 Zinc finger C2H2-type [PF00096] (1332-1354)
  IPR013087 Zinc finger C2H2-type [PF00096] (1505-1527)
  IPR013087 Zinc finger C2H2-type [PF00096] (1564-1586)
  IPR013087 Zinc finger C2H2-type [PS00028] (454-474)
  IPR013087 Zinc finger C2H2-type [PS00028] (507-527)
  IPR013087 Zinc finger C2H2-type [PS00028] (565-585)
  IPR013087 Zinc finger C2H2-type [PS00028] (629-649)
  IPR013087 Zinc finger C2H2-type [PS00028] (971-991)

GO terms:
  GO:0005515 protein binding (F, IPI)

Radius of gyration: 17.83 Å; Cα contacts (8 Å, |Δi|>4): 157; chains: 2; bounding box: 48×42×35 Å

B-factor: mean 28.71, std 15.92, range [7.91, 89.78]

Secondary structure (DSSP, 8-state):
----HHHHHHHHHH----TTT-HHHHHHHHHHHHHHHH-GGGS-HHHHHHHHHHHHHHHHS-GGGHHHHHHH--SSHHHHHHHHTTT---/--S-HHHHHHHHHH----TTTHHHHHHHHHHHHHHHHH-GGG--HHHHHHHHHHHHHHHH--TTTHHHHHHH--SSHHHHHHHHHHHTT---